Protein AF-0000000067432129 (afdb_homodimer)

InterPro domains:
  IPR012547 PD-(D/E)XK nuclease superfamily 9 [PF08011] (40-104)

Sequence (370 aa):
MPLLPLANANAYANWVQANANEEGFVNGIWSSILNTHFQAQIRTLNYSINPEVHLNHGFTDLLVTRNNHVIPPTVKWQIIFEGKAGNGMNYQNTLNQLDGYAQQVQGGGGWCYLIAAKGGTCMFWKWVKNSLWHVQPMGINAAGNVAFLTQQPQIPLPVSQEYDIVNDQAEILTMLNYITANPQVMPLLPLANANAYANWVQANANEEGFVNGIWSSILNTHFQAQIRTLNYSINPEVHLNHGFTDLLVTRNNHVIPPTVKWQIIFEGKAGNGMNYQNTLNQLDGYAQQVQGGGGWCYLIAAKGGTCMFWKWVKNSLWHVQPMGINAAGNVAFLTQQPQIPLPVSQEYDIVNDQAEILTMLNYITANPQV

pLDDT: mean 89.08, std 8.74, range [62.97, 98.62]

Radius of gyration: 20.47 Å; Cα contacts (8 Å, |Δi|>4): 813; chains: 2; bounding box: 52×66×50 Å

Foldseek 3Di:
DALQVVDDLVVLVVQLQVQQQAQVSQLVNVVNSVCVLCVVVVVVPQKDWDAQDDAPVGTFRIWIWGWDVPVVIDIFTAETEGEEHQPGDDPLVVVVVVLVRQQPGDDDFWKYKYWYYHRQKIFIWIATPPDLPRTWGWFQDPVRAIDTPDDGRDPPGDTHDMDGSSPRRSSVSRVSVVSVVDGTD/DALQVVDDLVRLVVQLVVQQQAQVSQLVNVVNSVCVLCVVVVVVPQWDWDAQDDAPVGTFRIWIWGWDVPVVIDIFTAETEGEEHQPGDDPLVVVVVVLVRQQPGDDDFWKYKYWYYHRQKIFIWIATPPDLPRTWGWFQDPVRAIDTPDDGRDPPGDTHDMDGSSPRRSSVSRVSVVSVVDGTD

Organism: Laccaria bicolor (strain S238N-H82 / ATCC MYA-4686) (NCBI:txid486041)

Nearest PDB structures (foldseek):
  1rl0-assembly1_A  TM=4.929E-01  e=3.099E-01  Dianthus caryophyllus
  1qi7-assembly1_A  TM=5.116E-01  e=6.319E-01  Saponaria officinalis
  1lpd-assembly1_A  TM=4.748E-01  e=8.013E-01  Dianthus caryophyllus
  7mq9-assembly1_SM  TM=1.746E-01  e=6.239E-02  Homo sapiens
  7mqa-assembly1_SM  TM=1.904E-01  e=8.909E-02  Homo sapiens

Secondary structure (DSSP, 8-state):
--SSTTS-HHHHHHHHHHHTTSHHHHHHHHHHHHHHHHHTTTTTT-EEEEET-EETTEE-SEEEEEEE-SSS-EEEEEEEEEEE-TTSS-HHHHHHHHHHHHTT--STT-EEEEEEEETTEEEEEEEETT-TT-EEEEEE-TTS-EEES--S--SSPPP---EETTT-HHHHHHHHHHHHHS---/--SSTTS-HHHHHHHHHHHTTSHHHHHHHHHHHHHHHHHTTTTTT-EEEEET-EETTEE-SEEEEEEE-SSS-EEEEEEEEEEE-TTSS-HHHHHHHHHHHHTT--STT-EEEEEEEETTEEEEEEEETT-TT-EEEEEE-TTS-EEES--S--SSPPP---EETTT-HHHHHHHHHHHHHS---

Solvent-accessible surface area (backbone atoms only — not comparable to full-atom values): 19491 Å² total; per-residue (Å²): 102,62,62,54,73,64,34,40,70,67,51,47,46,50,50,48,66,75,31,15,71,36,33,22,41,24,38,13,52,47,48,52,38,50,49,56,65,50,43,82,43,32,40,66,49,33,55,48,56,18,40,47,34,81,44,100,84,44,63,38,57,32,36,32,32,38,42,39,89,50,92,72,66,45,77,42,59,40,34,45,33,44,53,22,15,56,85,46,74,53,67,65,62,50,47,52,53,51,53,60,54,55,67,67,62,65,67,96,65,24,40,34,30,37,38,45,33,41,21,59,31,34,32,35,32,40,35,36,44,97,42,85,56,21,73,31,20,29,37,70,44,95,88,71,40,82,37,69,76,53,94,61,66,54,86,69,73,65,78,43,53,76,38,38,69,73,82,34,22,49,59,52,47,51,50,54,50,50,49,70,74,59,58,59,124,102,62,62,54,73,64,32,40,70,68,50,48,47,49,50,47,66,75,31,16,71,36,35,22,41,26,39,14,53,46,48,52,38,50,49,54,65,51,44,81,43,33,40,68,49,33,55,47,57,17,39,48,33,79,43,100,85,43,65,37,57,32,35,30,32,38,43,40,89,48,93,73,67,45,77,42,59,39,35,45,33,42,52,21,15,55,84,46,72,52,67,65,61,50,47,53,53,50,53,60,55,55,68,68,62,63,67,95,65,25,39,33,30,37,36,45,33,41,21,61,29,34,32,37,31,40,36,35,43,98,42,84,54,21,71,30,21,30,36,70,44,96,88,71,40,82,38,67,75,52,94,63,67,54,87,70,74,65,78,43,52,76,38,37,68,71,82,33,23,49,58,52,48,51,49,53,51,49,48,69,74,59,58,60,123

Structure (mmCIF, N/CA/C/O backbone):
data_AF-0000000067432129-model_v1
#
loop_
_entity.id
_entity.type
_entity.pdbx_description
1 polymer 'Predicted protein'
#
loop_
_atom_site.group_PDB
_atom_site.id
_atom_site.type_symbol
_atom_site.label_atom_id
_atom_site.label_alt_id
_atom_site.label_comp_id
_atom_site.label_asym_id
_atom_site.label_entity_id
_atom_site.label_seq_id
_atom_site.pdbx_PDB_ins_code
_atom_site.Cartn_x
_atom_site.Cartn_y
_atom_site.Cartn_z
_atom_site.occupancy
_atom_site.B_iso_or_equiv
_atom_site.auth_seq_id
_atom_site.auth_comp_id
_atom_site.auth_asym_id
_atom_site.auth_atom_id
_atom_site.pdbx_PDB_model_num
ATOM 1 N N . MET A 1 1 ? -6.484 -20.469 9.328 1 79.44 1 MET A N 1
ATOM 2 C CA . MET A 1 1 ? -6.035 -19.234 9.938 1 79.44 1 MET A CA 1
ATOM 3 C C . MET A 1 1 ? -6.434 -18.031 9.086 1 79.44 1 MET A C 1
ATOM 5 O O . MET A 1 1 ? -6.477 -18.125 7.859 1 79.44 1 MET A O 1
ATOM 9 N N . PRO A 1 2 ? -6.816 -16.953 9.766 1 89.81 2 PRO A N 1
ATOM 10 C CA . PRO A 1 2 ? -7.305 -15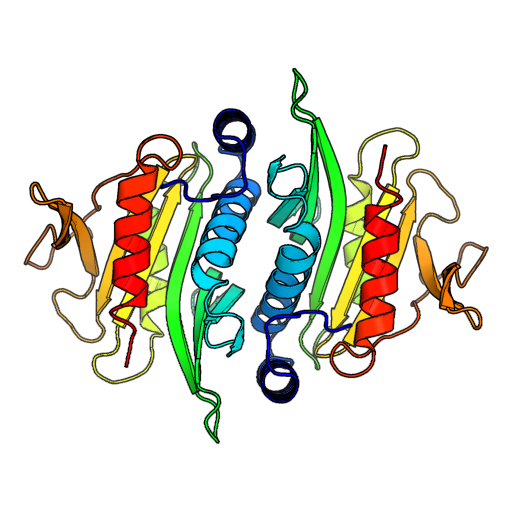.781 9.031 1 89.81 2 PRO A CA 1
ATOM 11 C C . PRO A 1 2 ? -6.18 -15 8.359 1 89.81 2 PRO A C 1
ATOM 13 O O . PRO A 1 2 ? -5.043 -15.008 8.844 1 89.81 2 PRO A O 1
ATOM 16 N N . LEU A 1 3 ? -6.457 -14.422 7.223 1 91.31 3 LEU A N 1
ATOM 17 C CA . LEU A 1 3 ? -5.52 -13.57 6.5 1 91.31 3 LEU A CA 1
ATOM 18 C C . LEU A 1 3 ? -5.148 -12.344 7.328 1 91.31 3 LEU A C 1
ATOM 20 O O . LEU A 1 3 ? -4.012 -11.875 7.277 1 91.31 3 LEU A O 1
ATOM 24 N N . LEU A 1 4 ? -6.129 -11.867 8.031 1 88.44 4 LEU A N 1
ATOM 25 C CA . LEU A 1 4 ? -5.93 -10.805 9.016 1 88.44 4 LEU A CA 1
ATOM 26 C C . LEU A 1 4 ? -6.293 -11.289 10.422 1 88.44 4 LEU A C 1
ATOM 28 O O . LEU A 1 4 ? -7.434 -11.141 10.859 1 88.44 4 LEU A O 1
ATOM 32 N N . PRO A 1 5 ? -5.324 -11.797 11.133 1 81.56 5 PRO A N 1
ATOM 33 C CA . PRO A 1 5 ? -5.609 -12.547 12.359 1 81.56 5 PRO A CA 1
ATOM 34 C C . PRO A 1 5 ? -6.215 -11.672 13.461 1 81.56 5 PRO A C 1
ATOM 36 O O . PRO A 1 5 ? -6.926 -12.18 14.336 1 81.56 5 PRO A O 1
ATOM 39 N N . LEU A 1 6 ? -5.969 -10.422 13.43 1 76.62 6 LEU A N 1
ATOM 40 C CA . LEU A 1 6 ? -6.469 -9.555 14.492 1 76.62 6 LEU A CA 1
ATOM 41 C C . LEU A 1 6 ? -7.867 -9.047 14.172 1 76.62 6 LEU A C 1
ATOM 43 O O . LEU A 1 6 ? -8.539 -8.484 15.039 1 76.62 6 LEU A O 1
ATOM 47 N N . ALA A 1 7 ? -8.305 -9.359 12.984 1 81.56 7 ALA A N 1
ATOM 48 C CA . ALA A 1 7 ? -9.617 -8.852 12.586 1 81.56 7 ALA A CA 1
ATOM 49 C C . ALA A 1 7 ? -10.727 -9.82 12.992 1 81.56 7 ALA A C 1
ATOM 51 O O . ALA A 1 7 ? -10.539 -11.039 12.953 1 81.56 7 ALA A O 1
ATOM 52 N N . ASN A 1 8 ? -11.836 -9.242 13.406 1 83.62 8 ASN A N 1
ATOM 53 C CA . ASN A 1 8 ? -13.047 -10.039 13.547 1 83.62 8 ASN A CA 1
ATOM 54 C C . ASN A 1 8 ? -13.492 -10.617 12.211 1 83.62 8 ASN A C 1
ATOM 56 O O . ASN A 1 8 ? -13.523 -9.906 11.203 1 83.62 8 ASN A O 1
ATOM 60 N N . ALA A 1 9 ? -13.867 -11.906 12.25 1 85 9 ALA A N 1
ATOM 61 C CA . ALA A 1 9 ? -14.188 -12.602 11.008 1 85 9 ALA A CA 1
ATOM 62 C C . ALA A 1 9 ? -15.344 -11.93 10.281 1 85 9 ALA A C 1
ATOM 64 O O . ALA A 1 9 ? -15.312 -11.758 9.062 1 85 9 ALA A O 1
ATOM 65 N N . ASN A 1 10 ? -16.328 -11.555 11.055 1 84.62 10 ASN A N 1
ATOM 66 C CA . ASN A 1 10 ? -17.484 -10.906 10.453 1 84.62 10 ASN A CA 1
ATOM 67 C C . ASN A 1 10 ? -17.141 -9.523 9.914 1 84.62 10 ASN A C 1
ATOM 69 O O . ASN A 1 10 ? -17.609 -9.133 8.844 1 84.62 10 ASN A O 1
ATOM 73 N N . ALA A 1 11 ? -16.328 -8.82 10.633 1 82.5 11 ALA A N 1
ATOM 74 C CA . ALA A 1 11 ? -15.891 -7.504 10.188 1 82.5 11 ALA A CA 1
ATOM 75 C C . ALA A 1 11 ? -15.078 -7.605 8.906 1 82.5 11 ALA A C 1
ATOM 77 O O . ALA A 1 11 ? -15.219 -6.773 8.008 1 82.5 11 ALA A O 1
ATOM 78 N N . TYR A 1 12 ? -14.32 -8.648 8.844 1 89.06 12 TYR A N 1
ATOM 79 C CA . TYR A 1 12 ? -13.492 -8.867 7.66 1 89.06 12 TYR A CA 1
ATOM 80 C C . TYR A 1 12 ? -14.359 -9.141 6.438 1 89.06 12 TYR A C 1
ATOM 82 O O . TYR A 1 12 ? -14.18 -8.523 5.391 1 89.06 12 TYR A O 1
ATOM 90 N N . ALA A 1 13 ? -15.297 -10.023 6.594 1 89.5 13 ALA A N 1
ATOM 91 C CA . ALA A 1 13 ? -16.188 -10.375 5.484 1 89.5 13 ALA A CA 1
ATOM 92 C C . ALA A 1 13 ? -16.969 -9.156 5.008 1 89.5 13 ALA A C 1
ATOM 94 O O . ALA A 1 13 ? -17.094 -8.922 3.801 1 89.5 13 ALA A O 1
ATOM 95 N N . ASN A 1 14 ? -17.422 -8.422 5.938 1 85.44 14 ASN A N 1
ATOM 96 C CA . ASN A 1 14 ? -18.188 -7.219 5.609 1 85.44 14 ASN A CA 1
ATOM 97 C C . ASN A 1 14 ? -17.328 -6.18 4.902 1 85.44 14 ASN A C 1
ATOM 99 O O . ASN A 1 14 ? -17.781 -5.523 3.963 1 85.44 14 ASN A O 1
ATOM 103 N N . TRP A 1 15 ? -16.172 -6.051 5.457 1 86.31 15 TRP A N 1
ATOM 104 C CA . TRP A 1 15 ? -15.227 -5.105 4.871 1 86.31 15 TRP A CA 1
ATOM 105 C C . TRP A 1 15 ? -14.922 -5.461 3.418 1 86.31 15 TRP A C 1
ATOM 107 O O . TRP A 1 15 ? -14.938 -4.594 2.543 1 86.31 15 TRP A O 1
ATOM 117 N N . VAL A 1 16 ? -14.648 -6.719 3.145 1 90.25 16 VAL A N 1
ATOM 118 C CA . VAL A 1 16 ? -14.359 -7.18 1.79 1 90.25 16 VAL A CA 1
ATOM 119 C C . VAL A 1 16 ? -15.562 -6.934 0.891 1 90.25 16 VAL A C 1
ATOM 121 O O . VAL A 1 16 ? -15.43 -6.391 -0.21 1 90.25 16 VAL A O 1
ATOM 124 N N . GLN A 1 17 ? -16.688 -7.258 1.313 1 87.25 17 GLN A N 1
ATOM 125 C CA . GLN A 1 17 ? -17.922 -7.102 0.531 1 87.25 17 GLN A CA 1
ATOM 126 C C . GLN A 1 17 ? -18.156 -5.641 0.177 1 87.25 17 GLN A C 1
ATOM 128 O O . GLN A 1 17 ? -18.562 -5.324 -0.946 1 87.25 17 GLN A O 1
ATOM 133 N N . ALA A 1 18 ? -17.922 -4.805 1.082 1 84.31 18 ALA A N 1
ATOM 134 C CA . ALA A 1 18 ? -18.203 -3.383 0.903 1 84.31 18 ALA A CA 1
ATOM 135 C C . ALA A 1 18 ? -17.219 -2.744 -0.062 1 84.31 18 ALA A C 1
ATOM 137 O O . ALA A 1 18 ? -17.516 -1.722 -0.683 1 84.31 18 ALA A O 1
ATOM 138 N N . ASN A 1 19 ? -16.062 -3.354 -0.201 1 85.75 19 ASN A N 1
ATOM 139 C CA . ASN A 1 19 ? -14.969 -2.648 -0.873 1 85.75 19 ASN A CA 1
ATOM 140 C C . ASN A 1 19 ? -14.547 -3.363 -2.15 1 85.75 19 ASN A C 1
ATOM 142 O O . ASN A 1 19 ? -13.742 -2.838 -2.922 1 85.75 19 ASN A O 1
ATOM 146 N N . ALA A 1 20 ? -15.133 -4.465 -2.447 1 87.19 20 ALA A N 1
ATOM 147 C CA . ALA A 1 20 ? -14.672 -5.328 -3.531 1 87.19 20 ALA A CA 1
ATOM 148 C C . ALA A 1 20 ? -15.07 -4.766 -4.891 1 87.19 20 ALA A C 1
ATOM 150 O O . ALA A 1 20 ? -14.609 -5.242 -5.93 1 87.19 20 ALA A O 1
ATOM 151 N N . ASN A 1 21 ? -15.836 -3.719 -4.926 1 88.38 21 ASN A N 1
ATOM 152 C CA . ASN A 1 21 ? -16.344 -3.223 -6.203 1 88.38 21 ASN A CA 1
ATOM 153 C C . ASN A 1 21 ? -15.523 -2.039 -6.707 1 88.38 21 ASN A C 1
ATOM 155 O O . ASN A 1 21 ? -15.812 -1.487 -7.77 1 88.38 21 ASN A O 1
ATOM 159 N N . GLU A 1 22 ? -14.539 -1.632 -6.07 1 88.88 22 GLU A N 1
ATOM 160 C CA . GLU A 1 22 ? -13.648 -0.558 -6.492 1 88.88 22 GLU A CA 1
ATOM 161 C C . GLU A 1 22 ? -12.188 -1.016 -6.477 1 88.88 22 GLU A C 1
ATOM 163 O O . GLU A 1 22 ? -11.703 -1.536 -5.469 1 88.88 22 GLU A O 1
ATOM 168 N N . GLU A 1 23 ? -11.531 -0.801 -7.539 1 90.94 23 GLU A N 1
ATOM 169 C CA . GLU A 1 23 ? -10.164 -1.288 -7.727 1 90.94 23 GLU A CA 1
ATOM 170 C C . GLU A 1 23 ? -9.242 -0.788 -6.617 1 90.94 23 GLU A C 1
ATOM 172 O O . GLU A 1 23 ? -8.461 -1.559 -6.055 1 90.94 23 GLU A O 1
ATOM 177 N N . GLY A 1 24 ? -9.352 0.494 -6.336 1 88.94 24 GLY A N 1
ATOM 178 C CA . GLY A 1 24 ? -8.523 1.055 -5.281 1 88.94 24 GLY A CA 1
ATOM 179 C C . GLY A 1 24 ? -8.703 0.358 -3.945 1 88.94 24 GLY A C 1
ATOM 180 O O . GLY A 1 24 ? -7.738 0.166 -3.203 1 88.94 24 GLY A O 1
ATOM 181 N N . PHE A 1 25 ? -9.922 -0.055 -3.689 1 89.56 25 PHE A N 1
ATOM 182 C CA . PHE A 1 25 ? -10.203 -0.704 -2.414 1 89.56 25 PHE A CA 1
ATOM 183 C C . PHE A 1 25 ? -9.805 -2.172 -2.453 1 89.56 25 PHE A C 1
ATOM 185 O O . PHE A 1 25 ? -9.383 -2.732 -1.438 1 89.56 25 PHE A O 1
ATOM 192 N N . VAL A 1 26 ? -9.867 -2.812 -3.59 1 94.5 26 VAL A N 1
ATOM 193 C CA . VAL A 1 26 ? -9.305 -4.148 -3.744 1 94.5 26 VAL A CA 1
ATOM 194 C C . VAL A 1 26 ? -7.809 -4.117 -3.449 1 94.5 26 VAL A C 1
ATOM 196 O O . VAL A 1 26 ? -7.301 -4.953 -2.697 1 94.5 26 VAL A O 1
ATOM 199 N N . ASN A 1 27 ? -7.141 -3.131 -4.012 1 94.25 27 ASN A N 1
ATOM 200 C CA . ASN A 1 27 ? -5.715 -2.949 -3.754 1 94.25 27 ASN A CA 1
ATOM 201 C C . ASN A 1 27 ? -5.441 -2.686 -2.275 1 94.25 27 ASN A C 1
ATOM 203 O O . ASN A 1 27 ? -4.422 -3.121 -1.739 1 94.25 27 ASN A O 1
ATOM 207 N N . GLY A 1 28 ? -6.352 -1.979 -1.641 1 92 28 GLY A N 1
ATOM 208 C CA . GLY A 1 28 ? -6.234 -1.739 -0.211 1 92 28 GLY A CA 1
ATOM 209 C C . GLY A 1 28 ? -6.352 -3.004 0.618 1 92 28 GLY A C 1
ATOM 210 O O . GLY A 1 28 ? -5.582 -3.209 1.56 1 92 28 GLY A O 1
ATOM 211 N N . ILE A 1 29 ? -7.285 -3.828 0.321 1 92.25 29 ILE A N 1
ATOM 212 C CA . ILE A 1 29 ? -7.453 -5.109 0.998 1 92.25 29 ILE A CA 1
ATOM 213 C C . ILE A 1 29 ? -6.164 -5.922 0.887 1 92.25 29 ILE A C 1
ATOM 215 O O . ILE A 1 29 ? -5.645 -6.414 1.892 1 92.25 29 ILE A O 1
ATOM 219 N N . TRP A 1 30 ? -5.629 -5.965 -0.241 1 95.12 30 TRP A N 1
ATOM 220 C CA . TRP A 1 30 ? -4.441 -6.789 -0.451 1 95.12 30 TRP A CA 1
ATOM 221 C C . TRP A 1 30 ? -3.207 -6.133 0.158 1 95.12 30 TRP A C 1
ATOM 223 O O . TRP A 1 30 ? -2.301 -6.82 0.635 1 95.12 30 TRP A O 1
ATOM 233 N N . SER A 1 31 ? -3.15 -4.832 0.089 1 91.81 31 SER A N 1
ATOM 234 C CA . SER A 1 31 ? -2.096 -4.152 0.835 1 91.81 31 SER A CA 1
ATOM 235 C C . SER A 1 31 ? -2.105 -4.566 2.303 1 91.81 31 SER A C 1
ATOM 237 O O . SER A 1 31 ? -1.052 -4.84 2.881 1 91.81 31 SER A O 1
ATOM 239 N N . SER A 1 32 ? -3.258 -4.645 2.91 1 88.94 32 SER A N 1
ATOM 240 C CA . SER A 1 32 ? -3.391 -5.066 4.301 1 88.94 32 SER A CA 1
ATOM 241 C C . SER A 1 32 ? -2.963 -6.516 4.484 1 88.94 32 SER A C 1
ATOM 243 O O . SER A 1 32 ? -2.23 -6.84 5.422 1 88.94 32 SER A O 1
ATOM 245 N N . ILE A 1 33 ? -3.395 -7.371 3.637 1 92 33 ILE A N 1
ATOM 246 C CA . ILE A 1 33 ? -3.094 -8.797 3.715 1 92 33 ILE A CA 1
ATOM 247 C C . ILE A 1 33 ? -1.587 -9.016 3.598 1 92 33 ILE A C 1
ATOM 249 O O . ILE A 1 33 ? -0.987 -9.711 4.422 1 92 33 ILE A O 1
ATOM 253 N N . LEU A 1 34 ? -0.983 -8.383 2.607 1 92.94 34 LEU A N 1
ATOM 254 C CA . LEU A 1 34 ? 0.44 -8.586 2.355 1 92.94 34 LEU A CA 1
ATOM 255 C C . LEU A 1 34 ? 1.281 -7.969 3.471 1 92.94 34 LEU A C 1
ATOM 257 O O . LEU A 1 34 ? 2.268 -8.562 3.908 1 92.94 34 LEU A O 1
ATOM 261 N N . ASN A 1 35 ? 0.882 -6.797 3.904 1 87.5 35 ASN A N 1
ATOM 262 C CA . ASN A 1 35 ? 1.616 -6.195 5.012 1 87.5 35 ASN A CA 1
ATOM 263 C C . ASN A 1 35 ? 1.536 -7.055 6.27 1 87.5 35 ASN A C 1
ATOM 265 O O . ASN A 1 35 ? 2.521 -7.188 7 1 87.5 35 ASN A O 1
ATOM 269 N N . THR A 1 36 ? 0.401 -7.578 6.516 1 86.56 36 THR A N 1
ATOM 270 C CA . THR A 1 36 ? 0.235 -8.461 7.664 1 86.56 36 THR A CA 1
ATOM 271 C C . THR A 1 36 ? 1.086 -9.719 7.504 1 86.56 36 THR A C 1
ATOM 273 O O . THR A 1 36 ? 1.762 -10.141 8.445 1 86.56 36 THR A O 1
ATOM 276 N N . HIS A 1 37 ? 1.092 -10.25 6.355 1 90.19 37 HIS A N 1
ATOM 277 C CA . HIS A 1 37 ? 1.822 -11.484 6.102 1 90.19 37 HIS A CA 1
ATOM 278 C C . HIS A 1 37 ? 3.324 -11.281 6.254 1 90.19 37 HIS A C 1
ATOM 280 O O . HIS A 1 37 ? 4.008 -12.102 6.863 1 90.19 37 HIS A O 1
ATOM 286 N N . PHE A 1 38 ? 3.791 -10.227 5.715 1 87.56 38 PHE A N 1
ATOM 287 C CA . PHE A 1 38 ? 5.234 -10.016 5.695 1 87.56 38 PHE A CA 1
ATOM 288 C C . PHE A 1 38 ? 5.688 -9.234 6.926 1 87.56 38 PHE A C 1
ATOM 290 O O . PHE A 1 38 ? 6.875 -8.945 7.078 1 87.56 38 PHE A O 1
ATOM 297 N N . GLN A 1 39 ? 4.758 -8.867 7.723 1 75.19 39 GLN A N 1
ATOM 298 C CA . GLN A 1 39 ? 5.07 -8.117 8.93 1 75.19 39 GLN A CA 1
ATOM 299 C C . GLN A 1 39 ? 6.027 -8.891 9.828 1 75.19 39 GLN A C 1
ATOM 301 O O . GLN A 1 39 ? 6.852 -8.297 10.531 1 75.19 39 GLN A O 1
ATOM 306 N N . ALA A 1 40 ? 5.863 -10.102 9.859 1 62.97 40 ALA A N 1
ATOM 307 C CA . ALA A 1 40 ? 6.746 -10.914 10.688 1 62.97 40 ALA A CA 1
ATOM 308 C C . ALA A 1 40 ? 8.211 -10.711 10.297 1 62.97 40 ALA A C 1
ATOM 310 O O . ALA A 1 40 ? 9.109 -10.961 11.102 1 62.97 40 ALA A O 1
ATOM 311 N N . GLN A 1 41 ? 8.414 -10.266 9.188 1 63.28 41 GLN A N 1
ATOM 312 C CA . GLN A 1 41 ? 9.773 -10.086 8.703 1 63.28 41 GLN A CA 1
ATOM 313 C C . GLN A 1 41 ? 10.195 -8.617 8.781 1 63.28 41 GLN A C 1
ATOM 315 O O . GLN A 1 41 ? 11.211 -8.227 8.203 1 63.28 41 GLN A O 1
ATOM 320 N N . ILE A 1 42 ? 9.391 -7.918 9.5 1 63.41 42 ILE A N 1
ATOM 321 C CA . ILE A 1 42 ? 9.602 -6.477 9.523 1 63.41 42 ILE A CA 1
ATOM 322 C C . ILE A 1 42 ? 10.898 -6.152 10.258 1 63.41 42 ILE A C 1
ATOM 324 O O . ILE A 1 42 ? 11.523 -5.121 10.008 1 63.41 42 ILE A O 1
ATOM 328 N N . ARG A 1 43 ? 11.359 -7.012 11.094 1 67.31 43 ARG A N 1
ATOM 329 C CA . ARG A 1 43 ? 12.547 -6.723 11.891 1 67.31 43 ARG A CA 1
ATOM 330 C C . ARG A 1 43 ? 13.742 -6.398 10.992 1 67.31 43 ARG A C 1
ATOM 332 O O . ARG A 1 43 ? 14.516 -5.484 11.289 1 67.31 43 ARG A O 1
ATOM 339 N N . THR A 1 44 ? 13.797 -7.117 9.953 1 69.19 44 THR A N 1
ATOM 340 C CA . THR A 1 44 ? 14.961 -6.945 9.086 1 69.19 44 THR A CA 1
ATOM 341 C C . THR A 1 44 ? 14.609 -6.09 7.871 1 69.19 44 THR A C 1
ATOM 343 O O . THR A 1 44 ? 15.492 -5.637 7.145 1 69.19 44 THR A O 1
ATOM 346 N N . LEU A 1 45 ? 13.375 -5.762 7.777 1 76 45 LEU A N 1
ATOM 347 C CA . LEU A 1 45 ? 12.883 -5.008 6.633 1 76 45 LEU A CA 1
ATOM 348 C C . LEU A 1 45 ? 13.336 -5.648 5.324 1 76 45 LEU A C 1
ATOM 350 O O . LEU A 1 45 ? 13.766 -4.949 4.402 1 76 45 LEU A O 1
ATOM 354 N N . ASN A 1 46 ? 13.273 -6.98 5.391 1 81.44 46 ASN A N 1
ATOM 355 C CA . ASN A 1 46 ? 13.68 -7.73 4.207 1 81.44 46 ASN A CA 1
ATOM 356 C C . ASN A 1 46 ? 12.609 -7.699 3.123 1 81.44 46 ASN A C 1
ATOM 358 O O . ASN A 1 46 ? 12.875 -8.031 1.967 1 81.44 46 ASN A O 1
ATOM 362 N N . TYR A 1 47 ? 11.406 -7.285 3.543 1 87.25 47 TYR A N 1
ATOM 363 C CA . TYR A 1 47 ? 10.359 -7.191 2.537 1 87.25 47 TYR A CA 1
ATOM 364 C C . TYR A 1 47 ? 9.688 -5.82 2.574 1 87.25 47 TYR A C 1
ATOM 366 O O . TYR A 1 47 ? 9.555 -5.219 3.641 1 87.25 47 TYR 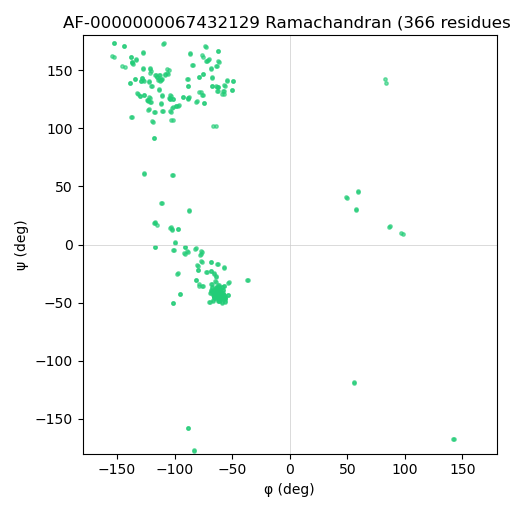A O 1
ATOM 374 N N . SER A 1 48 ? 9.367 -5.379 1.446 1 87.31 48 SER A N 1
ATOM 375 C CA . SER A 1 48 ? 8.609 -4.137 1.312 1 87.31 48 SER A CA 1
ATOM 376 C C . SER A 1 48 ? 7.465 -4.293 0.318 1 87.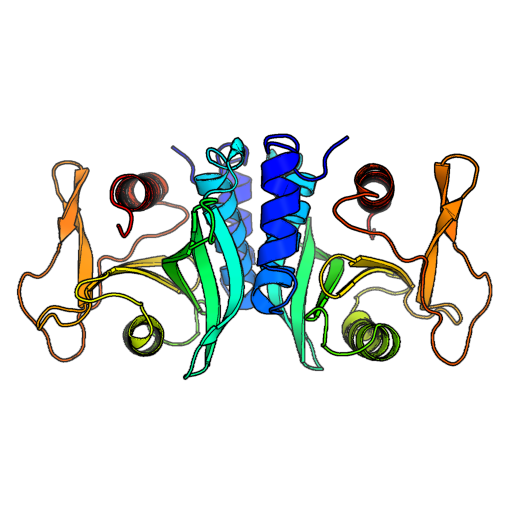31 48 SER A C 1
ATOM 378 O O . SER A 1 48 ? 7.598 -4.992 -0.689 1 87.31 48 SER A O 1
ATOM 380 N N . ILE A 1 49 ? 6.344 -3.678 0.619 1 92.31 49 ILE A N 1
ATOM 381 C CA . ILE A 1 49 ? 5.203 -3.6 -0.286 1 92.31 49 ILE A CA 1
ATOM 382 C C . ILE A 1 49 ? 5.137 -2.209 -0.914 1 92.31 49 ILE A C 1
ATOM 384 O O . ILE A 1 49 ? 4.883 -1.22 -0.222 1 92.31 49 ILE A O 1
ATOM 388 N N . ASN A 1 50 ? 5.332 -2.164 -2.186 1 91.12 50 ASN A N 1
ATOM 389 C CA . ASN A 1 50 ? 5.504 -0.893 -2.879 1 91.12 50 ASN A CA 1
ATOM 390 C C . ASN A 1 50 ? 4.391 -0.65 -3.893 1 91.12 50 ASN A C 1
ATOM 392 O O . ASN A 1 50 ? 4.277 -1.375 -4.883 1 91.12 50 ASN A O 1
ATOM 396 N N . PRO A 1 51 ? 3.572 0.392 -3.617 1 92.31 51 PRO A N 1
ATOM 397 C CA . PRO A 1 51 ? 2.533 0.708 -4.602 1 92.31 51 PRO A CA 1
ATOM 398 C C . PRO A 1 51 ? 3.074 1.476 -5.805 1 92.31 51 PRO A C 1
ATOM 400 O O . PRO A 1 51 ? 4.051 2.221 -5.68 1 92.31 51 PRO A O 1
ATOM 403 N N . GLU A 1 52 ? 2.543 1.215 -6.953 1 87.62 52 GLU A N 1
ATOM 404 C CA . GLU A 1 52 ? 2.707 2.002 -8.172 1 87.62 52 GLU A CA 1
ATOM 405 C C . GLU A 1 52 ? 4.176 2.098 -8.578 1 87.62 52 GLU A C 1
ATOM 407 O O . GLU A 1 52 ? 4.691 3.191 -8.812 1 87.62 52 GLU A O 1
ATOM 412 N N . VAL A 1 53 ? 4.82 1.028 -8.531 1 84.5 53 VAL A N 1
ATOM 413 C CA . VAL A 1 53 ? 6.191 1.003 -9.023 1 84.5 53 VAL A CA 1
ATOM 414 C C . VAL A 1 53 ? 6.195 1.011 -10.555 1 84.5 53 VAL A C 1
ATOM 416 O O . VAL A 1 53 ? 5.469 0.241 -11.188 1 84.5 53 VAL A O 1
ATOM 419 N N . HIS A 1 54 ? 6.957 1.929 -11.016 1 82.38 54 HIS A N 1
ATOM 420 C CA . HIS A 1 54 ? 7.051 2.072 -12.469 1 82.38 54 HIS A CA 1
ATOM 421 C C . HIS A 1 54 ? 7.898 0.961 -13.078 1 82.38 54 HIS A C 1
ATOM 423 O O . HIS A 1 54 ? 9.07 0.804 -12.727 1 82.38 54 HIS A O 1
ATOM 429 N N . LEU A 1 55 ? 7.23 0.278 -13.953 1 79.81 55 LEU A N 1
ATOM 430 C CA . LEU A 1 55 ? 7.906 -0.727 -14.766 1 79.81 55 LEU A CA 1
ATOM 431 C C . LEU A 1 55 ? 7.75 -0.42 -16.25 1 79.81 55 LEU A C 1
ATOM 433 O O . LEU A 1 55 ? 6.973 0.459 -16.625 1 79.81 55 LEU A O 1
ATOM 437 N N . ASN A 1 56 ? 8.602 -0.749 -17.156 1 71.5 56 ASN A N 1
ATOM 438 C CA . ASN A 1 56 ? 8.664 -0.406 -18.562 1 71.5 56 ASN A CA 1
ATOM 439 C C . ASN A 1 56 ? 7.266 -0.333 -19.188 1 71.5 56 ASN A C 1
ATOM 441 O O . ASN A 1 56 ? 6.996 0.536 -20.016 1 71.5 56 ASN A O 1
ATOM 445 N N . HIS A 1 57 ? 6.41 -1.057 -18.719 1 71.81 57 HIS A N 1
ATOM 446 C CA . HIS A 1 57 ? 5.125 -1.117 -19.406 1 71.81 57 HIS A CA 1
ATOM 447 C C . HIS A 1 57 ? 3.996 -0.609 -18.516 1 71.81 57 HIS A C 1
ATOM 449 O O . HIS A 1 57 ? 2.822 -0.872 -18.781 1 71.81 57 HIS A O 1
ATOM 455 N N . GLY A 1 58 ? 4.418 0.129 -17.531 1 81.44 58 GLY A N 1
ATOM 456 C CA . GLY A 1 58 ? 3.32 0.631 -16.719 1 81.44 58 GLY A CA 1
ATOM 457 C C . GLY A 1 58 ? 3.641 0.665 -15.234 1 81.44 58 GLY A C 1
ATOM 458 O O . GLY A 1 58 ? 4.812 0.679 -14.844 1 81.44 58 GLY A O 1
ATOM 459 N N . PHE A 1 59 ? 2.549 0.869 -14.461 1 86.06 59 PHE A N 1
ATOM 460 C CA . PHE A 1 59 ? 2.654 0.921 -13.008 1 86.06 59 PHE A CA 1
ATOM 461 C C . PHE A 1 59 ? 1.968 -0.28 -12.375 1 86.06 59 PHE A C 1
ATOM 463 O O . PHE A 1 59 ? 0.816 -0.584 -12.688 1 86.06 59 PHE A O 1
ATOM 470 N N . THR A 1 60 ? 2.73 -1.056 -11.602 1 91.44 60 THR A N 1
ATOM 471 C CA . THR A 1 60 ? 2.098 -2.133 -10.852 1 91.44 60 THR A CA 1
ATOM 472 C C . THR A 1 60 ? 1.201 -1.569 -9.75 1 91.44 60 THR A C 1
ATOM 474 O O . THR A 1 60 ? 1.451 -0.476 -9.242 1 91.44 60 THR A O 1
ATOM 477 N N . ASP A 1 61 ? 0.207 -2.342 -9.445 1 93.44 61 ASP A N 1
ATOM 478 C CA . ASP A 1 61 ? -0.587 -1.934 -8.289 1 93.44 61 ASP A CA 1
ATOM 479 C C . ASP A 1 61 ? 0.202 -2.102 -6.992 1 93.44 61 ASP A C 1
ATOM 481 O O . ASP A 1 61 ? 0.237 -1.193 -6.156 1 93.44 61 ASP A O 1
ATOM 485 N N . LEU A 1 62 ? 0.794 -3.258 -6.801 1 95.12 62 LEU A N 1
ATOM 486 C CA . LEU A 1 62 ? 1.722 -3.521 -5.707 1 95.12 62 LEU A CA 1
ATOM 487 C C . LEU A 1 62 ? 2.906 -4.355 -6.188 1 95.12 62 LEU A C 1
ATOM 489 O O . LEU A 1 62 ? 2.738 -5.277 -6.988 1 95.12 62 LEU A O 1
ATOM 493 N N . LEU A 1 63 ? 4.043 -4.004 -5.73 1 94.25 63 LEU A N 1
ATOM 494 C CA . LEU A 1 63 ? 5.254 -4.801 -5.895 1 94.25 63 LEU A CA 1
ATOM 495 C C . LEU A 1 63 ? 5.867 -5.148 -4.543 1 94.25 63 LEU A C 1
ATOM 497 O O . LEU A 1 63 ? 6.195 -4.254 -3.76 1 94.25 63 LEU A O 1
ATOM 501 N N . VAL A 1 64 ? 5.895 -6.426 -4.27 1 93.69 64 VAL A N 1
ATOM 502 C CA . VAL A 1 64 ? 6.609 -6.871 -3.076 1 93.69 64 VAL A CA 1
ATOM 503 C C . VAL A 1 64 ? 8.07 -7.137 -3.418 1 93.69 64 VAL A C 1
ATOM 505 O O . VAL A 1 64 ? 8.375 -7.93 -4.316 1 93.69 64 VAL A O 1
ATOM 508 N N . THR A 1 65 ? 8.922 -6.508 -2.699 1 90.62 65 THR A N 1
ATOM 509 C CA . THR A 1 65 ? 10.352 -6.695 -2.934 1 90.62 65 THR A CA 1
ATOM 510 C C . THR A 1 65 ? 11.023 -7.332 -1.72 1 90.62 65 THR A C 1
ATOM 512 O O . THR A 1 65 ? 10.578 -7.141 -0.586 1 90.62 65 THR A O 1
ATOM 515 N N . ARG A 1 66 ? 11.969 -8.102 -2.014 1 87.31 66 ARG A N 1
ATOM 516 C CA . ARG A 1 66 ? 12.914 -8.594 -1.01 1 87.31 66 ARG A CA 1
ATOM 517 C C . ARG A 1 66 ? 14.203 -7.781 -1.03 1 87.31 66 ARG A C 1
ATOM 519 O O . ARG A 1 66 ? 14.883 -7.719 -2.055 1 87.31 66 ARG A O 1
ATOM 526 N N . ASN A 1 67 ? 14.406 -7.199 0.09 1 80.12 67 ASN A N 1
ATOM 527 C CA . ASN A 1 67 ? 15.539 -6.285 0.21 1 80.12 67 ASN A CA 1
ATOM 528 C C . ASN A 1 67 ? 16.719 -6.941 0.927 1 80.12 67 ASN A C 1
ATOM 530 O O . ASN A 1 67 ? 16.547 -7.516 2.004 1 80.12 67 ASN A O 1
ATOM 534 N N . ASN A 1 68 ? 17.781 -7.043 0.263 1 75.06 68 ASN A N 1
ATOM 535 C CA . ASN A 1 68 ? 19.031 -7.469 0.892 1 75.06 68 ASN A CA 1
ATOM 536 C C . ASN A 1 68 ? 19.906 -6.277 1.282 1 75.06 68 ASN A C 1
ATOM 538 O O . ASN A 1 68 ? 20.266 -5.469 0.43 1 75.06 68 ASN A O 1
ATOM 542 N N . HIS A 1 69 ? 20.141 -6.219 2.551 1 70 69 HIS A N 1
ATOM 543 C CA . HIS A 1 69 ? 20.844 -5.055 3.076 1 70 69 HIS A CA 1
ATOM 544 C C . HIS A 1 69 ? 22.359 -5.25 3.021 1 70 69 HIS A C 1
ATOM 546 O O . HIS A 1 69 ? 23.094 -4.758 3.887 1 70 69 HIS A O 1
ATOM 552 N N . VAL A 1 70 ? 22.781 -6 2.07 1 67.69 70 VAL A N 1
ATOM 553 C CA . VAL A 1 70 ? 24.219 -6.148 1.846 1 67.69 70 VAL A CA 1
ATOM 554 C C . VAL A 1 70 ? 24.766 -4.902 1.152 1 67.69 70 VAL A C 1
ATOM 556 O O . VAL A 1 70 ? 24 -3.98 0.835 1 67.69 70 VAL A O 1
ATOM 559 N N . ILE A 1 71 ? 26 -4.719 1.182 1 64.88 71 ILE A N 1
ATOM 560 C CA . ILE A 1 71 ? 26.641 -3.611 0.484 1 64.88 71 ILE A CA 1
ATOM 561 C C . ILE A 1 71 ? 27.312 -4.117 -0.795 1 64.88 71 ILE A C 1
ATOM 563 O O . ILE A 1 71 ? 28.266 -4.902 -0.742 1 64.88 71 ILE A O 1
ATOM 567 N N . PRO A 1 72 ? 26.719 -3.793 -1.94 1 70 72 PRO A N 1
ATOM 568 C CA . PRO A 1 72 ? 25.594 -2.875 -2.133 1 70 72 PRO A CA 1
ATOM 569 C C . PRO A 1 72 ? 24.234 -3.551 -1.919 1 70 72 PRO A C 1
ATOM 571 O O . PRO A 1 72 ? 24.125 -4.77 -2.061 1 70 72 PRO A O 1
ATOM 574 N N . PRO A 1 73 ? 23.297 -2.721 -1.574 1 70.94 73 PRO A N 1
ATOM 575 C CA . PRO A 1 73 ? 21.984 -3.34 -1.382 1 70.94 73 PRO A CA 1
ATOM 576 C C . PRO A 1 73 ? 21.375 -3.861 -2.686 1 70.94 73 PRO A C 1
ATOM 578 O O . PRO A 1 73 ? 21.625 -3.303 -3.75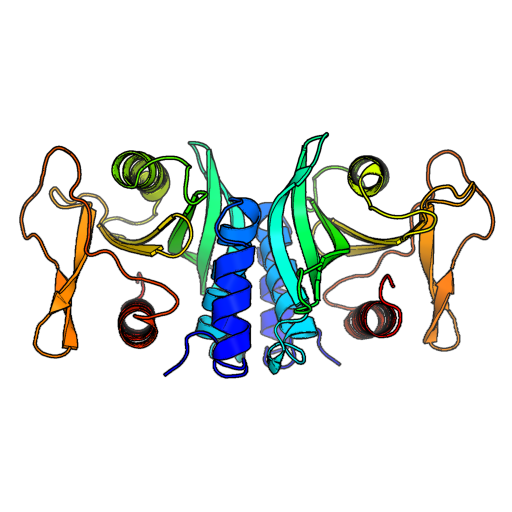4 1 70.94 73 PRO A O 1
ATOM 581 N N . THR A 1 74 ? 20.812 -5.055 -2.6 1 76.81 74 THR A N 1
ATOM 582 C CA . THR A 1 74 ? 20.109 -5.59 -3.758 1 76.81 74 THR A CA 1
ATOM 583 C C . THR A 1 74 ? 18.609 -5.715 -3.471 1 76.81 74 THR A C 1
ATOM 585 O O . THR A 1 74 ? 18.219 -5.906 -2.32 1 76.81 74 THR A O 1
ATOM 588 N N . VAL A 1 75 ? 17.891 -5.504 -4.492 1 80.38 75 VAL A N 1
ATOM 589 C CA . VAL A 1 75 ? 16.438 -5.629 -4.438 1 80.38 75 VAL A CA 1
ATOM 590 C C . VAL A 1 75 ? 15.961 -6.672 -5.449 1 80.38 75 VAL A C 1
ATOM 592 O O . VAL A 1 75 ? 16.359 -6.629 -6.617 1 80.38 75 VAL A O 1
ATOM 595 N N . LYS A 1 76 ? 15.273 -7.641 -4.887 1 87.31 76 LYS A N 1
ATOM 596 C CA . LYS A 1 76 ? 14.664 -8.641 -5.754 1 87.31 76 LYS A CA 1
ATOM 597 C C . LYS A 1 76 ? 13.141 -8.531 -5.73 1 87.31 76 LYS A C 1
ATOM 599 O O . LYS A 1 76 ? 12.547 -8.289 -4.68 1 87.31 76 LYS A O 1
ATOM 604 N N . TRP A 1 77 ? 12.562 -8.75 -6.871 1 90.94 77 TRP A N 1
ATOM 605 C CA . TRP A 1 77 ? 11.109 -8.758 -6.953 1 90.94 77 TRP A CA 1
ATOM 606 C C . TRP A 1 77 ? 10.539 -10.102 -6.512 1 90.94 77 TRP A C 1
ATOM 608 O O . TRP A 1 77 ? 10.914 -11.148 -7.055 1 90.94 77 TRP A O 1
ATOM 618 N N . GLN A 1 78 ? 9.703 -10.047 -5.543 1 93.56 78 GLN A N 1
ATOM 619 C CA . GLN A 1 78 ? 9.141 -11.289 -5.012 1 93.56 78 GLN A CA 1
ATOM 620 C C . GLN A 1 78 ? 7.73 -11.523 -5.543 1 93.56 78 GLN A C 1
ATOM 622 O O . GLN A 1 78 ? 7.406 -12.633 -5.98 1 93.56 78 GLN A O 1
ATOM 627 N N . ILE A 1 79 ? 6.891 -10.523 -5.438 1 96.5 79 ILE A N 1
ATOM 628 C CA . ILE A 1 79 ? 5.504 -10.625 -5.887 1 96.5 79 ILE A CA 1
ATOM 629 C C . ILE A 1 79 ? 5.148 -9.398 -6.727 1 96.5 79 ILE A C 1
ATOM 631 O O . ILE A 1 79 ? 5.449 -8.266 -6.348 1 96.5 79 ILE A O 1
ATOM 635 N N . ILE A 1 80 ? 4.582 -9.625 -7.883 1 96.5 80 ILE A N 1
ATOM 636 C CA . ILE A 1 80 ? 3.881 -8.578 -8.609 1 96.5 80 ILE A CA 1
ATOM 637 C C . ILE A 1 80 ? 2.373 -8.789 -8.492 1 96.5 80 ILE A C 1
ATOM 639 O O . ILE A 1 80 ? 1.862 -9.867 -8.789 1 96.5 80 ILE A O 1
ATOM 643 N N . PHE A 1 81 ? 1.668 -7.758 -8.039 1 97.81 81 PHE A N 1
ATOM 644 C CA . PHE A 1 81 ? 0.239 -7.844 -7.758 1 97.81 81 PHE A CA 1
ATOM 645 C C . PHE A 1 81 ? -0.542 -6.859 -8.617 1 97.81 81 PHE A C 1
ATOM 647 O O . PHE A 1 81 ? -0.145 -5.699 -8.758 1 97.81 81 PHE A O 1
ATOM 654 N N . GLU A 1 82 ? -1.642 -7.352 -9.148 1 96.81 82 GLU A N 1
ATOM 655 C CA . GLU A 1 82 ? -2.633 -6.535 -9.844 1 96.81 82 GLU A CA 1
ATOM 656 C C . GLU A 1 82 ? -4.039 -6.809 -9.312 1 96.81 82 GLU A C 1
ATOM 658 O O . GLU A 1 82 ? -4.441 -7.965 -9.18 1 96.81 82 GLU A O 1
ATOM 663 N N . GLY A 1 83 ? -4.707 -5.738 -8.953 1 96.62 83 GLY A N 1
ATOM 664 C CA . GLY A 1 83 ? -6.086 -5.844 -8.508 1 96.62 83 GLY A CA 1
ATOM 665 C C . GLY A 1 83 ? -7.066 -5.164 -9.445 1 96.62 83 GLY A C 1
ATOM 666 O O . GLY A 1 83 ? -6.77 -4.105 -10 1 96.62 83 GLY A O 1
ATOM 667 N N . LYS A 1 84 ? -8.211 -5.777 -9.625 1 96.19 84 LYS A N 1
ATOM 668 C CA . LYS A 1 84 ? -9.328 -5.23 -10.398 1 96.19 84 LYS A CA 1
ATOM 669 C C . LYS A 1 84 ? -10.617 -5.254 -9.586 1 96.19 84 LYS A C 1
ATOM 671 O O . LYS A 1 84 ? -10.812 -6.121 -8.734 1 96.19 84 LYS A O 1
ATOM 676 N N . ALA A 1 85 ? -11.461 -4.289 -9.961 1 94.31 85 ALA A N 1
ATOM 677 C CA . ALA A 1 85 ? -12.805 -4.316 -9.391 1 94.31 85 ALA A CA 1
ATOM 678 C C . ALA A 1 85 ? -13.547 -5.59 -9.789 1 94.31 85 ALA A C 1
ATOM 680 O O . ALA A 1 85 ? -13.211 -6.219 -10.797 1 94.31 85 ALA A O 1
ATOM 681 N N . GLY A 1 86 ? -14.539 -5.918 -8.984 1 93.5 86 GLY A N 1
ATOM 682 C CA . GLY A 1 86 ? -15.32 -7.109 -9.266 1 93.5 86 GLY A CA 1
ATOM 683 C C . GLY A 1 86 ? -15.883 -7.137 -10.672 1 93.5 86 GLY A C 1
ATOM 684 O O . GLY A 1 86 ? -15.969 -8.195 -11.289 1 93.5 86 GLY A O 1
ATOM 685 N N . ASN A 1 87 ? -16.188 -6.016 -11.156 1 91.75 87 ASN A N 1
ATOM 686 C CA . ASN A 1 87 ? -16.734 -5.914 -12.508 1 91.75 87 ASN A CA 1
ATOM 687 C C . ASN A 1 87 ? -15.68 -5.43 -13.5 1 91.75 87 ASN A C 1
ATOM 689 O O . ASN A 1 87 ? -16.016 -5.012 -14.609 1 91.75 87 ASN A O 1
ATOM 693 N N . GLY A 1 88 ? -14.461 -5.484 -13.109 1 92.44 88 GLY A N 1
ATOM 694 C CA . GLY A 1 88 ? -13.383 -4.969 -13.938 1 92.44 88 GLY A CA 1
ATOM 695 C C . GLY A 1 88 ? -12.836 -5.996 -14.906 1 92.44 88 GLY A C 1
ATOM 696 O O . GLY A 1 88 ? -13.547 -6.91 -15.328 1 92.44 88 GLY A O 1
ATOM 697 N N . MET A 1 89 ? -11.648 -5.797 -15.352 1 92.12 89 MET A N 1
ATOM 698 C CA . MET A 1 89 ? -10.93 -6.621 -16.328 1 92.12 89 MET A CA 1
ATOM 699 C C . MET A 1 89 ? -10.891 -8.078 -15.875 1 92.12 89 MET A C 1
ATOM 701 O O . MET A 1 89 ? -10.703 -8.359 -14.688 1 92.12 89 MET A O 1
ATOM 705 N N . ASN A 1 90 ? -11.047 -8.984 -16.828 1 94.69 90 ASN A N 1
ATOM 706 C CA . ASN A 1 90 ? -11.016 -10.398 -16.484 1 94.69 90 ASN A CA 1
ATOM 707 C C . ASN A 1 90 ? -9.602 -10.859 -16.156 1 94.69 90 ASN A C 1
ATOM 709 O O . ASN A 1 90 ? -8.633 -10.133 -16.375 1 94.69 90 ASN A O 1
ATOM 713 N N . TYR A 1 91 ? -9.461 -12.102 -15.625 1 96 91 TYR A N 1
ATOM 714 C CA . TYR A 1 91 ? -8.188 -12.617 -15.133 1 96 91 TYR A CA 1
ATOM 715 C C . TYR A 1 91 ? -7.203 -12.82 -16.281 1 96 91 TYR A C 1
ATOM 717 O O . TYR A 1 91 ? -5.996 -12.633 -16.109 1 96 91 TYR A O 1
ATOM 725 N N . GLN A 1 92 ? -7.695 -13.242 -17.391 1 94.75 92 GLN A N 1
ATOM 726 C CA . GLN A 1 92 ? -6.805 -13.461 -18.531 1 94.75 92 GLN A CA 1
ATOM 727 C C . GLN A 1 92 ? -6.074 -12.18 -18.922 1 94.75 92 GLN A C 1
ATOM 729 O O . GLN A 1 92 ? -4.855 -12.18 -19.094 1 94.75 92 GLN A O 1
ATOM 734 N N . ASN A 1 93 ? -6.82 -11.148 -19.062 1 95.31 93 ASN A N 1
ATOM 735 C CA . ASN A 1 93 ? -6.23 -9.859 -19.406 1 95.31 93 ASN A CA 1
ATOM 736 C C . ASN A 1 93 ? -5.328 -9.336 -18.297 1 95.31 93 ASN A C 1
ATOM 738 O O . ASN A 1 93 ? -4.277 -8.75 -18.562 1 95.31 93 ASN A O 1
ATOM 742 N N . THR A 1 94 ? -5.766 -9.539 -17.078 1 96.12 94 THR A N 1
ATOM 743 C CA . THR A 1 94 ? -4.949 -9.125 -15.938 1 96.12 94 THR A CA 1
ATOM 744 C C . THR A 1 94 ? -3.633 -9.898 -15.906 1 96.12 94 THR A C 1
ATOM 746 O O . THR A 1 94 ? -2.576 -9.32 -15.641 1 96.12 94 THR A O 1
ATOM 749 N N . LEU A 1 95 ? -3.684 -11.18 -16.219 1 96.31 95 LEU A N 1
ATOM 750 C CA . LEU A 1 95 ? -2.484 -12.008 -16.297 1 96.31 95 LEU A CA 1
ATOM 751 C C . LEU A 1 95 ? -1.544 -11.516 -17.391 1 96.31 95 LEU A C 1
ATOM 753 O O . LEU A 1 95 ? -0.325 -11.5 -17.203 1 96.31 95 LEU A O 1
ATOM 757 N N . ASN A 1 96 ? -2.09 -11.109 -18.469 1 94.56 96 ASN A N 1
ATOM 758 C CA . ASN A 1 96 ? -1.257 -10.562 -19.531 1 94.56 96 ASN A CA 1
ATOM 759 C C . ASN A 1 96 ? -0.501 -9.32 -19.078 1 94.56 96 ASN A C 1
ATOM 761 O O . ASN A 1 96 ? 0.664 -9.133 -19.438 1 94.56 96 ASN A O 1
ATOM 765 N N . GLN A 1 97 ? -1.158 -8.469 -18.344 1 93.5 97 GLN A N 1
ATOM 766 C CA . GLN A 1 97 ? -0.495 -7.297 -17.781 1 93.5 97 GLN A CA 1
ATOM 767 C C . GLN A 1 97 ? 0.642 -7.703 -16.844 1 93.5 97 GLN A C 1
ATOM 769 O O . GLN A 1 97 ? 1.754 -7.184 -16.953 1 93.5 97 GLN A O 1
ATOM 774 N N . LEU A 1 98 ? 0.349 -8.688 -16.016 1 95.81 98 LEU A N 1
ATOM 775 C CA . LEU A 1 98 ? 1.338 -9.18 -15.062 1 95.81 98 LEU A CA 1
ATOM 776 C C . LEU A 1 98 ? 2.537 -9.789 -15.781 1 95.81 98 LEU A C 1
ATOM 778 O O . LEU A 1 98 ? 3.684 -9.555 -15.398 1 95.81 98 LEU A O 1
ATOM 782 N N . ASP A 1 99 ? 2.236 -10.5 -16.766 1 94.19 99 ASP A N 1
ATOM 783 C CA . ASP A 1 99 ? 3.293 -11.102 -17.578 1 94.19 99 ASP A CA 1
ATOM 784 C C . ASP A 1 99 ? 4.199 -10.031 -18.172 1 94.19 99 ASP A C 1
ATOM 786 O O . ASP A 1 99 ? 5.422 -10.195 -18.203 1 94.19 99 ASP A O 1
ATOM 790 N N . GLY A 1 100 ? 3.592 -9.016 -18.656 1 93 100 GLY A N 1
ATOM 791 C CA . GLY A 1 100 ? 4.352 -7.895 -19.188 1 93 100 GLY A CA 1
ATOM 792 C C . GLY A 1 100 ? 5.281 -7.266 -18.172 1 93 100 GLY A C 1
ATOM 793 O O . GLY A 1 100 ? 6.434 -6.949 -18.484 1 93 100 GLY A O 1
ATOM 794 N N . TYR A 1 101 ? 4.828 -7.09 -16.953 1 93.25 101 TYR A N 1
ATOM 795 C CA . TYR A 1 101 ? 5.641 -6.516 -15.891 1 93.25 101 TYR A CA 1
ATOM 796 C C . TYR A 1 101 ? 6.789 -7.445 -15.523 1 93.25 101 TYR A C 1
ATOM 798 O O . TYR A 1 101 ? 7.914 -6.996 -15.297 1 93.25 101 TYR A O 1
ATOM 806 N N . ALA A 1 102 ? 6.527 -8.727 -15.469 1 93.19 102 ALA A N 1
ATOM 807 C CA . ALA A 1 102 ? 7.473 -9.711 -14.961 1 93.19 102 ALA A CA 1
ATOM 808 C C . ALA A 1 102 ? 8.672 -9.859 -15.891 1 93.19 102 ALA A C 1
ATOM 810 O O . ALA A 1 102 ? 9.719 -10.383 -15.492 1 93.19 102 ALA A O 1
ATOM 811 N N . GLN A 1 103 ? 8.508 -9.359 -17.062 1 90.75 103 GLN A N 1
ATOM 812 C CA . GLN A 1 103 ? 9.609 -9.422 -18.016 1 90.75 103 GLN A CA 1
ATOM 813 C C . GLN A 1 103 ? 10.82 -8.641 -17.516 1 90.75 103 GLN A C 1
ATOM 815 O O . GLN A 1 103 ? 11.945 -8.883 -17.953 1 90.75 103 GLN A O 1
ATOM 820 N N . GLN A 1 104 ? 10.633 -7.816 -16.578 1 86.12 104 GLN A N 1
ATOM 821 C CA . GLN A 1 104 ? 11.703 -6.957 -16.078 1 86.12 104 GLN A CA 1
ATOM 822 C C . GLN A 1 104 ? 12.445 -7.605 -14.914 1 86.12 104 GLN A C 1
ATOM 824 O O . GLN A 1 104 ? 13.414 -7.047 -14.398 1 86.12 104 GLN A O 1
ATOM 829 N N . VAL A 1 105 ? 11.938 -8.703 -14.461 1 83 105 VAL A N 1
ATOM 830 C CA . VAL A 1 105 ? 12.648 -9.453 -13.43 1 83 105 VAL A CA 1
ATOM 831 C C . VAL A 1 105 ? 14.102 -9.656 -13.852 1 83 105 VAL A C 1
ATOM 833 O O . VAL A 1 105 ? 14.383 -9.953 -15.016 1 83 105 VAL A O 1
ATOM 836 N N . GLN A 1 106 ? 14.977 -9.359 -12.852 1 75.12 106 GLN A N 1
ATOM 837 C CA . GLN A 1 106 ? 16.406 -9.398 -13.148 1 75.12 106 GLN A CA 1
ATOM 838 C C . GLN A 1 106 ? 16.969 -10.812 -12.969 1 75.12 106 GLN A C 1
ATOM 840 O O . GLN A 1 106 ? 16.391 -11.617 -12.227 1 75.12 106 GLN A O 1
ATOM 845 N N . GLY A 1 107 ? 18.203 -11.031 -13.531 1 69.06 107 GLY A N 1
ATOM 846 C CA . GLY A 1 107 ? 18.984 -12.25 -13.391 1 69.06 107 GLY A CA 1
ATOM 847 C C . GLY A 1 107 ? 18.578 -13.336 -14.367 1 69.06 107 GLY A C 1
ATOM 848 O O . GLY A 1 107 ? 17.406 -13.422 -14.75 1 69.06 107 GLY A O 1
ATOM 849 N N . GLY A 1 108 ? 19.609 -14.023 -14.805 1 67.62 108 GLY A N 1
ATOM 850 C CA . GLY A 1 108 ? 19.391 -15.211 -15.617 1 67.62 108 GLY A CA 1
ATOM 851 C C . GLY A 1 108 ? 18.719 -16.344 -14.859 1 67.62 108 GLY A C 1
ATOM 852 O O . GLY A 1 108 ? 19.219 -16.781 -13.82 1 67.62 108 GLY A O 1
ATOM 853 N N . GLY A 1 109 ? 17.359 -16.609 -15.023 1 75.06 109 GLY A N 1
ATOM 854 C CA . GLY A 1 109 ? 16.594 -17.641 -14.352 1 75.06 109 GLY A CA 1
ATOM 855 C C . GLY A 1 109 ? 15.844 -17.141 -13.133 1 75.06 109 GLY A C 1
ATOM 856 O O . GLY A 1 109 ? 15.453 -17.922 -12.266 1 75.06 109 GLY A O 1
ATOM 857 N N . GLY A 1 110 ? 15.844 -15.922 -13.008 1 88.38 110 GLY A N 1
ATOM 858 C CA . GLY A 1 110 ? 15.094 -15.328 -11.914 1 88.38 110 GLY A CA 1
ATOM 859 C C . GLY A 1 110 ? 13.602 -15.586 -12.008 1 88.38 110 GLY A C 1
ATOM 860 O O . GLY A 1 110 ? 13.102 -15.992 -13.062 1 88.38 110 GLY A O 1
ATOM 861 N N . TRP A 1 111 ? 12.922 -15.586 -10.922 1 94.25 111 TRP A N 1
ATOM 862 C CA . TRP A 1 111 ? 11.469 -15.766 -10.906 1 94.25 111 TRP A CA 1
ATOM 863 C C . TRP A 1 111 ? 10.812 -14.797 -9.922 1 94.25 111 TRP A C 1
ATOM 865 O O . TRP A 1 111 ? 11.5 -14.172 -9.109 1 94.25 111 TRP A O 1
ATOM 875 N N . CYS A 1 112 ? 9.617 -14.617 -10.094 1 96.06 112 CYS A N 1
ATOM 876 C CA . CYS A 1 112 ? 8.734 -13.953 -9.133 1 96.06 112 CYS A CA 1
ATOM 877 C C . CYS A 1 112 ? 7.352 -14.586 -9.133 1 96.06 112 CYS A C 1
ATOM 879 O O . CYS A 1 112 ? 7.09 -15.516 -9.898 1 96.06 112 CYS A O 1
ATOM 881 N N . TYR A 1 113 ? 6.652 -14.188 -8.227 1 97.62 113 TYR A N 1
ATOM 882 C CA . TYR A 1 113 ? 5.281 -14.672 -8.148 1 97.62 113 TYR A CA 1
ATOM 883 C C . TYR A 1 113 ? 4.293 -13.594 -8.578 1 97.62 113 TYR A C 1
ATOM 885 O O . TYR A 1 113 ? 4.57 -12.398 -8.438 1 97.62 113 TYR A O 1
ATOM 893 N N . LEU A 1 114 ? 3.221 -14.086 -9.18 1 97.88 114 LEU A N 1
ATOM 894 C CA . LEU A 1 114 ? 2.156 -13.195 -9.633 1 97.88 114 LEU A CA 1
ATOM 895 C C . LEU A 1 114 ? 0.874 -13.438 -8.844 1 97.88 114 LEU A C 1
ATOM 897 O O . LEU A 1 114 ? 0.504 -14.578 -8.586 1 97.88 114 LEU A O 1
ATOM 901 N N . ILE A 1 115 ? 0.271 -12.359 -8.422 1 98.62 115 ILE A N 1
ATOM 902 C CA . ILE A 1 115 ? -1.061 -12.414 -7.828 1 98.62 115 ILE A CA 1
ATOM 903 C C . ILE A 1 115 ? -2.004 -11.484 -8.594 1 98.62 115 ILE A C 1
ATOM 905 O O . ILE A 1 115 ? -1.703 -10.305 -8.789 1 98.62 115 ILE A O 1
ATOM 909 N N . ALA A 1 116 ? -3.072 -12.031 -9.07 1 98.5 116 ALA A N 1
ATOM 910 C CA . ALA A 1 116 ? -4.176 -11.242 -9.609 1 98.5 116 ALA A CA 1
ATOM 911 C C . ALA A 1 116 ? -5.406 -11.336 -8.711 1 98.5 116 ALA A C 1
ATOM 913 O O . ALA A 1 116 ? -5.809 -12.438 -8.312 1 98.5 116 ALA A O 1
ATOM 914 N N . ALA A 1 117 ? -5.93 -10.211 -8.352 1 98.19 117 ALA A N 1
ATOM 915 C CA . ALA A 1 117 ? -7.184 -10.172 -7.605 1 98.19 117 ALA A CA 1
ATOM 916 C C . ALA A 1 117 ? -8.289 -9.5 -8.414 1 98.19 117 ALA A C 1
ATOM 918 O O . ALA A 1 117 ? -8.023 -8.602 -9.219 1 98.19 117 ALA A O 1
ATOM 919 N N . LYS A 1 118 ? -9.461 -9.945 -8.297 1 97.62 118 LYS A N 1
ATOM 920 C CA . LYS A 1 118 ? -10.68 -9.375 -8.867 1 97.62 118 LYS A CA 1
ATOM 921 C C . LYS A 1 118 ? -11.828 -9.406 -7.859 1 97.62 118 LYS A C 1
ATOM 923 O O . LYS A 1 118 ? -12.406 -10.461 -7.605 1 97.62 118 LYS A O 1
ATOM 928 N N . GLY A 1 119 ? -12.141 -8.172 -7.43 1 96 119 GLY A N 1
ATOM 929 C CA . GLY A 1 119 ? -13.109 -8.141 -6.344 1 96 119 GLY A CA 1
ATOM 930 C C . GLY A 1 119 ? -12.68 -8.961 -5.141 1 96 119 GLY A C 1
ATOM 931 O O . GLY A 1 119 ? -11.594 -8.75 -4.594 1 96 119 GLY A O 1
ATOM 932 N N . GLY A 1 120 ? -13.484 -9.977 -4.797 1 96.69 120 GLY A N 1
ATOM 933 C CA . GLY A 1 120 ? -13.25 -10.789 -3.615 1 96.69 120 GLY A CA 1
ATOM 934 C C . GLY A 1 120 ? -12.508 -12.086 -3.92 1 96.69 120 GLY A C 1
ATOM 935 O O . GLY A 1 120 ? -12.461 -12.992 -3.086 1 96.69 120 GLY A O 1
ATOM 936 N N . THR A 1 121 ? -11.961 -12.172 -5.086 1 98 121 THR A N 1
ATOM 937 C CA . THR A 1 121 ? -11.273 -13.406 -5.438 1 98 121 THR A CA 1
ATOM 938 C C . THR A 1 121 ? -9.852 -13.117 -5.922 1 98 121 THR A C 1
ATOM 940 O O . THR A 1 121 ? -9.5 -11.961 -6.152 1 98 121 THR A O 1
ATOM 943 N N . CYS A 1 122 ? -8.984 -14.172 -6.012 1 98.5 122 CYS A N 1
ATOM 944 C CA . CYS A 1 122 ? -7.609 -13.984 -6.469 1 98.5 122 CYS A CA 1
ATOM 945 C C . CYS A 1 122 ? -7.062 -15.273 -7.074 1 98.5 122 CYS A C 1
ATOM 947 O O . CYS A 1 122 ? -7.656 -16.344 -6.922 1 98.5 122 CYS A O 1
ATOM 949 N N . MET A 1 123 ? -6.004 -15.148 -7.84 1 98.5 123 MET A N 1
ATOM 950 C CA . MET A 1 123 ? -5.25 -16.25 -8.438 1 98.5 123 MET A CA 1
ATOM 951 C C . MET A 1 123 ? -3.75 -16.047 -8.25 1 98.5 123 MET A C 1
ATOM 953 O O . MET A 1 123 ? -3.293 -14.914 -8.07 1 98.5 123 MET A O 1
ATOM 957 N N . PHE A 1 124 ? -2.99 -17.203 -8.359 1 98.62 124 PHE A N 1
ATOM 958 C CA . PHE A 1 124 ? -1.55 -17.188 -8.133 1 98.62 124 PHE A CA 1
ATOM 959 C C . PHE A 1 124 ? -0.814 -17.859 -9.281 1 98.62 124 PHE A C 1
ATOM 961 O O . PHE A 1 124 ? -1.266 -18.891 -9.797 1 98.62 124 PHE A O 1
ATOM 968 N N . TRP A 1 125 ? 0.312 -17.312 -9.664 1 97.62 125 TRP A N 1
ATOM 969 C CA . TRP A 1 125 ? 1.235 -17.922 -10.609 1 97.62 125 TRP A CA 1
ATOM 970 C C . TRP A 1 125 ? 2.68 -17.766 -10.148 1 97.62 125 TRP A C 1
ATOM 972 O O . TRP A 1 125 ? 2.992 -16.859 -9.367 1 97.62 125 TRP A O 1
ATOM 982 N N . LYS A 1 126 ? 3.512 -18.609 -10.617 1 96.62 126 LYS A N 1
ATOM 983 C CA . LYS A 1 126 ? 4.957 -18.406 -10.633 1 96.62 126 LYS A CA 1
ATOM 984 C C . LYS A 1 126 ? 5.445 -18.047 -12.031 1 96.62 126 LYS A C 1
ATOM 986 O O . LYS A 1 126 ? 5.055 -18.672 -13.023 1 96.62 126 LYS A O 1
ATOM 991 N N . TRP A 1 127 ? 6.113 -16.984 -12.141 1 95.75 127 TRP A N 1
ATOM 992 C CA . TRP A 1 127 ? 6.719 -16.547 -13.398 1 95.75 127 TRP A CA 1
ATOM 993 C C . TRP A 1 127 ? 8.219 -16.828 -13.398 1 95.75 127 TRP A C 1
ATOM 995 O O . TRP A 1 127 ? 8.93 -16.438 -12.469 1 95.75 127 TRP A O 1
ATOM 1005 N N . VAL A 1 128 ? 8.758 -17.484 -14.398 1 93.62 128 VAL A N 1
ATOM 1006 C CA . VAL A 1 128 ? 10.164 -17.859 -14.469 1 93.62 128 VAL A CA 1
ATOM 1007 C C . VAL A 1 128 ? 10.789 -17.281 -15.734 1 93.62 128 VAL A C 1
ATOM 1009 O O . VAL A 1 128 ? 10.328 -17.547 -16.844 1 93.62 128 VAL A O 1
ATOM 1012 N N . LYS A 1 129 ? 11.828 -16.547 -15.508 1 92.81 129 LYS A N 1
ATOM 1013 C CA . LYS A 1 129 ? 12.5 -15.898 -16.625 1 92.81 129 LYS A CA 1
ATOM 1014 C C . LYS A 1 129 ? 13.164 -16.922 -17.531 1 92.81 129 LYS A C 1
ATOM 1016 O O . LYS A 1 129 ? 13.734 -17.906 -17.062 1 92.81 129 LYS A O 1
ATOM 1021 N N . ASN A 1 130 ? 13.148 -16.672 -18.828 1 89.81 130 ASN A N 1
ATOM 1022 C CA . ASN A 1 130 ? 13.812 -17.453 -19.859 1 89.81 130 ASN A CA 1
ATOM 1023 C C . ASN A 1 130 ? 13.352 -18.906 -19.844 1 89.81 130 ASN A C 1
ATOM 1025 O O . ASN A 1 130 ? 14.156 -19.828 -20.031 1 89.81 130 ASN A O 1
ATOM 1029 N N . SER A 1 131 ? 12.164 -19.156 -19.453 1 89.44 131 SER A N 1
ATOM 1030 C CA . SER A 1 131 ? 11.539 -20.469 -19.5 1 89.44 131 SER A CA 1
ATOM 1031 C C . SER A 1 131 ? 10.414 -20.516 -20.516 1 89.44 131 SER A C 1
ATOM 1033 O O . SER A 1 131 ? 9.648 -19.562 -20.641 1 89.44 131 SER A O 1
ATOM 1035 N N . LEU A 1 132 ? 10.312 -21.609 -21.203 1 87.5 132 LEU A N 1
ATOM 1036 C CA . LEU A 1 132 ? 9.18 -21.812 -22.094 1 87.5 132 LEU A CA 1
ATOM 1037 C C . LEU A 1 132 ? 7.875 -21.875 -21.312 1 87.5 132 LEU A C 1
ATOM 1039 O O . LEU A 1 132 ? 6.82 -21.484 -21.812 1 87.5 132 LEU A O 1
ATOM 1043 N N . TRP A 1 133 ? 8.039 -22.391 -20.156 1 90.56 133 TRP A N 1
ATOM 1044 C CA . TRP A 1 133 ? 6.938 -22.438 -19.203 1 90.56 133 TRP A CA 1
ATOM 1045 C C . TRP A 1 133 ? 7.07 -21.328 -18.156 1 90.56 133 TRP A C 1
ATOM 1047 O O . TRP A 1 133 ? 7.043 -21.594 -16.953 1 90.56 133 TRP A O 1
ATOM 1057 N N . HIS A 1 134 ? 7.066 -20.109 -18.734 1 92.62 134 HIS A N 1
ATOM 1058 C CA . HIS A 1 134 ? 7.492 -19.016 -17.859 1 92.62 134 HIS A CA 1
ATOM 1059 C C . HIS A 1 134 ? 6.363 -18.578 -16.938 1 92.62 134 HIS A C 1
ATOM 1061 O O . HIS A 1 134 ? 6.605 -17.922 -15.922 1 92.62 134 HIS A O 1
ATOM 1067 N N . VAL A 1 135 ? 5.102 -18.906 -17.375 1 95.25 135 VAL A N 1
ATOM 1068 C CA . VAL A 1 135 ? 3.967 -18.641 -16.5 1 95.25 135 VAL A CA 1
ATOM 1069 C C . VAL A 1 135 ? 3.375 -19.953 -15.992 1 95.25 135 VAL A C 1
ATOM 1071 O O . VAL A 1 135 ? 2.807 -20.719 -16.781 1 95.25 135 VAL A O 1
ATOM 1074 N N . GLN A 1 136 ? 3.461 -20.188 -14.68 1 96.12 136 GLN A N 1
ATOM 1075 C CA . GLN A 1 136 ? 3.072 -21.453 -14.086 1 96.12 136 GLN A CA 1
ATOM 1076 C C . GLN A 1 136 ? 1.94 -21.266 -13.078 1 96.12 136 GLN A C 1
ATOM 1078 O O . GLN A 1 136 ? 2.164 -20.766 -11.969 1 96.12 136 GLN A O 1
ATOM 1083 N N . PRO A 1 137 ? 0.73 -21.688 -13.492 1 97.19 137 PRO A N 1
ATOM 1084 C CA . PRO A 1 137 ? -0.391 -21.531 -12.562 1 97.19 137 PRO A CA 1
ATOM 1085 C C . PRO A 1 137 ? -0.224 -22.375 -11.297 1 97.19 137 PRO A C 1
ATOM 1087 O O . PRO A 1 137 ? 0.182 -23.531 -11.367 1 97.19 137 PRO A O 1
ATOM 1090 N N . MET A 1 138 ? -0.531 -21.734 -10.164 1 97.56 138 MET A N 1
ATOM 1091 C CA . MET A 1 138 ? -0.378 -22.391 -8.867 1 97.56 138 MET A CA 1
ATOM 1092 C C . MET A 1 138 ? -1.738 -22.719 -8.266 1 97.56 138 MET A C 1
ATOM 1094 O O . MET A 1 138 ? -2.713 -22 -8.477 1 97.56 138 MET A O 1
ATOM 1098 N N . GLY A 1 139 ? -1.801 -23.812 -7.543 1 97.25 139 GLY A N 1
ATOM 1099 C CA . GLY A 1 139 ? -2.979 -24.234 -6.801 1 97.25 139 GLY A CA 1
ATOM 1100 C C . GLY A 1 139 ? -2.65 -25.094 -5.59 1 97.25 139 GLY A C 1
ATOM 1101 O O . GLY A 1 139 ? -1.479 -25.234 -5.23 1 97.25 139 GLY A O 1
ATOM 1102 N N . ILE A 1 140 ? -3.66 -25.344 -4.875 1 97 140 ILE A N 1
ATOM 1103 C CA . ILE A 1 140 ? -3.533 -26.25 -3.738 1 97 140 ILE A CA 1
ATOM 1104 C C . ILE A 1 140 ? -4.082 -27.625 -4.113 1 97 140 ILE A C 1
ATOM 1106 O O . ILE A 1 140 ? -5.223 -27.75 -4.57 1 97 140 ILE A O 1
ATOM 1110 N N . ASN A 1 141 ? -3.248 -28.656 -3.939 1 94.69 141 ASN A N 1
ATOM 1111 C CA . ASN A 1 141 ? -3.686 -30 -4.297 1 94.69 141 ASN A CA 1
ATOM 1112 C C . ASN A 1 141 ? -4.496 -30.641 -3.176 1 94.69 141 ASN A C 1
ATOM 1114 O O . ASN A 1 141 ? -4.754 -30.016 -2.148 1 94.69 141 ASN A O 1
ATOM 1118 N N . ALA A 1 142 ? -4.879 -31.891 -3.398 1 93.62 142 ALA A N 1
ATOM 1119 C CA . ALA A 1 142 ? -5.762 -32.594 -2.477 1 93.62 142 ALA A CA 1
ATOM 1120 C C . ALA A 1 142 ? -5.09 -32.781 -1.12 1 93.62 142 ALA A C 1
ATOM 1122 O O . ALA A 1 142 ? -5.77 -32.875 -0.094 1 93.62 142 ALA A O 1
ATOM 1123 N N . ALA A 1 143 ? -3.771 -32.844 -1.081 1 95 143 ALA A N 1
ATOM 1124 C CA . ALA A 1 143 ? -3.016 -33.031 0.153 1 95 143 ALA A CA 1
ATOM 1125 C C . ALA A 1 143 ? -2.836 -31.719 0.905 1 95 143 ALA A C 1
ATOM 1127 O O . ALA A 1 143 ? -2.275 -31.703 2.004 1 95 143 ALA A O 1
ATOM 1128 N N . GLY A 1 144 ? -3.309 -30.625 0.334 1 94.06 144 GLY A N 1
ATOM 1129 C CA . GLY A 1 144 ? -3.209 -29.328 0.99 1 94.06 144 GLY A CA 1
ATOM 1130 C C . GLY A 1 144 ? -1.897 -28.625 0.713 1 94.06 144 GLY A C 1
ATOM 1131 O O . GLY A 1 144 ? -1.559 -27.641 1.39 1 94.06 144 GLY A O 1
ATOM 1132 N N . ASN A 1 145 ? -1.177 -29.125 -0.322 1 95.25 145 ASN A N 1
ATOM 1133 C CA . ASN A 1 145 ? 0.11 -28.531 -0.677 1 95.25 145 ASN A CA 1
ATOM 1134 C C . ASN A 1 145 ? 0.008 -27.688 -1.941 1 95.25 145 ASN A C 1
ATOM 1136 O O . ASN A 1 145 ? -0.845 -27.938 -2.795 1 95.25 145 ASN A O 1
ATOM 1140 N N . VAL A 1 146 ? 0.906 -26.672 -1.943 1 97.38 146 VAL A N 1
ATOM 1141 C CA . VAL A 1 146 ? 1.01 -25.891 -3.178 1 97.38 146 VAL A CA 1
ATOM 1142 C C . VAL A 1 146 ? 1.483 -26.797 -4.312 1 97.38 146 VAL A C 1
ATOM 1144 O O . VAL A 1 146 ? 2.393 -27.609 -4.129 1 97.38 146 VAL A O 1
ATOM 1147 N N . ALA A 1 147 ? 0.812 -26.719 -5.406 1 95.38 147 ALA A N 1
ATOM 1148 C CA . ALA A 1 147 ? 1.163 -27.453 -6.617 1 95.38 147 ALA A CA 1
ATOM 1149 C C . ALA A 1 147 ? 1.048 -26.578 -7.852 1 95.38 147 ALA A C 1
ATOM 1151 O O . ALA A 1 147 ? 0.346 -25.562 -7.836 1 95.38 147 ALA A O 1
ATOM 1152 N N . PHE A 1 148 ? 1.773 -26.938 -8.883 1 94.75 148 PHE A N 1
ATOM 1153 C CA . PHE A 1 148 ? 1.634 -26.297 -10.188 1 94.75 148 PHE A CA 1
ATOM 1154 C C . PHE A 1 148 ? 0.635 -27.062 -11.055 1 94.75 148 PHE A C 1
ATOM 1156 O O . PHE A 1 148 ? 0.705 -28.281 -11.172 1 94.75 148 PHE A O 1
ATOM 1163 N N . LEU A 1 149 ? -0.365 -26.328 -11.586 1 89.62 149 LEU A N 1
ATOM 1164 C CA . LEU A 1 149 ? -1.546 -26.922 -12.195 1 89.62 149 LEU A CA 1
ATOM 1165 C C . LEU A 1 149 ? -1.236 -27.422 -13.609 1 89.62 149 LEU A C 1
ATOM 1167 O O . LEU A 1 149 ? -1.902 -28.328 -14.117 1 89.62 149 LEU A O 1
ATOM 1171 N N . THR A 1 150 ? -0.413 -26.719 -14.289 1 80.69 150 THR A N 1
ATOM 1172 C CA . THR A 1 150 ? 0.035 -27.188 -15.594 1 80.69 150 THR A CA 1
ATOM 1173 C C . THR A 1 150 ? 1.551 -27.359 -15.625 1 80.69 150 THR A C 1
ATOM 1175 O O . THR A 1 150 ? 2.262 -26.734 -14.82 1 80.69 150 THR A O 1
ATOM 1178 N N . GLN A 1 151 ? 1.823 -28.375 -16.5 1 73.5 151 GLN A N 1
ATOM 1179 C CA . GLN A 1 151 ? 3.256 -28.641 -16.578 1 73.5 151 GLN A CA 1
ATOM 1180 C C . GLN A 1 151 ? 3.777 -28.375 -18 1 73.5 151 GLN A C 1
ATOM 1182 O O . GLN A 1 151 ? 4.82 -28.906 -18.391 1 73.5 151 GLN A O 1
ATOM 1187 N N . GLN A 1 152 ? 2.957 -27.594 -18.75 1 78.31 152 GLN A N 1
ATOM 1188 C CA . GLN A 1 152 ? 3.424 -27.266 -20.094 1 78.31 152 GLN A CA 1
ATOM 1189 C C . GLN A 1 152 ? 2.984 -25.859 -20.5 1 78.31 152 GLN A C 1
ATOM 1191 O O . GLN A 1 152 ? 2 -25.328 -19.969 1 78.31 152 GLN A O 1
ATOM 1196 N N . PRO A 1 153 ? 3.844 -25.312 -21.422 1 82.31 153 PRO A N 1
ATOM 1197 C CA . PRO A 1 153 ? 3.438 -24 -21.922 1 82.31 153 PRO A CA 1
ATOM 1198 C C . PRO A 1 153 ? 2.045 -24.016 -22.547 1 82.31 153 PRO A C 1
ATOM 1200 O O . PRO A 1 153 ? 1.654 -25 -23.172 1 82.31 153 PRO A O 1
ATOM 1203 N N . GLN A 1 154 ? 1.305 -23.031 -22.25 1 81.81 154 GLN A N 1
ATOM 1204 C CA . GLN A 1 154 ? -0.036 -22.906 -22.812 1 81.81 154 GLN A CA 1
ATOM 1205 C C . GLN A 1 154 ? -0.24 -21.547 -23.469 1 81.81 154 GLN A C 1
ATOM 1207 O O . GLN A 1 154 ? 0.322 -20.547 -23.031 1 81.81 154 GLN A O 1
ATOM 1212 N N . ILE A 1 155 ? -0.928 -21.547 -24.578 1 82.81 155 ILE A N 1
ATOM 1213 C CA . ILE A 1 155 ? -1.442 -20.359 -25.234 1 82.81 155 ILE A CA 1
ATOM 1214 C C . ILE A 1 155 ? -2.957 -20.469 -25.391 1 82.81 155 ILE A C 1
ATOM 1216 O O . ILE A 1 155 ? -3.461 -21.453 -25.953 1 82.81 155 ILE A O 1
ATOM 1220 N N . PRO A 1 156 ? -3.754 -19.438 -24.922 1 88 156 PRO A N 1
ATOM 1221 C CA . PRO A 1 156 ? -3.33 -18.297 -24.125 1 88 156 PRO A CA 1
ATOM 1222 C C . PRO A 1 156 ? -2.756 -18.688 -22.766 1 88 156 PRO A C 1
ATOM 1224 O O . PRO A 1 156 ? -2.818 -19.859 -22.391 1 88 156 PRO A O 1
ATOM 1227 N N . LEU A 1 157 ? -2.102 -17.75 -22.094 1 91 157 LEU A N 1
ATOM 1228 C CA . LEU A 1 157 ? -1.578 -18.031 -20.766 1 91 157 LEU A CA 1
ATOM 1229 C C . LEU A 1 157 ? -2.65 -18.672 -19.891 1 91 157 LEU A C 1
ATOM 1231 O O . LEU A 1 157 ? -3.814 -18.266 -19.938 1 91 157 LEU A O 1
ATOM 1235 N N . PRO A 1 158 ? -2.256 -19.641 -19.078 1 89.5 158 PRO A N 1
ATOM 1236 C CA . PRO A 1 158 ? -3.246 -20.375 -18.297 1 89.5 158 PRO A CA 1
ATOM 1237 C C . PRO A 1 158 ? -3.727 -19.609 -17.062 1 89.5 158 PRO A C 1
ATOM 1239 O O . PRO A 1 158 ? -2.912 -19.031 -16.344 1 89.5 158 PRO A O 1
ATOM 1242 N N . VAL A 1 159 ? -5.039 -19.578 -16.938 1 88.31 159 VAL A N 1
ATOM 1243 C CA . VAL A 1 159 ? -5.562 -19.078 -15.68 1 88.31 159 VAL A CA 1
ATOM 1244 C C . VAL A 1 159 ? -5.281 -20.078 -14.562 1 88.31 159 VAL A C 1
ATOM 1246 O O . VAL A 1 159 ? -4.949 -21.234 -14.828 1 88.31 159 VAL A O 1
ATOM 1249 N N . SER A 1 160 ? -5.312 -19.578 -13.352 1 95.25 160 SER A N 1
ATOM 1250 C CA . SER A 1 160 ? -4.988 -20.391 -12.188 1 95.25 160 SER A CA 1
ATOM 1251 C C . SER A 1 160 ? -6.23 -20.672 -11.344 1 95.25 160 SER A C 1
ATOM 1253 O O . SER A 1 160 ? -7.348 -20.328 -11.742 1 95.25 160 SER A O 1
ATOM 1255 N N . GLN A 1 161 ? -6.031 -21.562 -10.328 1 96.44 161 GLN A N 1
ATOM 1256 C CA . GLN A 1 161 ? -7.105 -21.812 -9.375 1 96.44 161 GLN A CA 1
ATOM 1257 C C . GLN A 1 161 ? -7.547 -20.516 -8.695 1 96.44 161 GLN A C 1
ATOM 1259 O O . GLN A 1 161 ? -6.715 -19.719 -8.258 1 96.44 161 GLN A O 1
ATOM 1264 N N . GLU A 1 162 ? -8.852 -20.328 -8.727 1 97.62 162 GLU A N 1
ATOM 1265 C CA . GLU A 1 162 ? -9.414 -19.125 -8.109 1 97.62 162 GLU A CA 1
ATOM 1266 C C . GLU A 1 162 ? -9.719 -19.359 -6.637 1 97.62 162 GLU A C 1
ATOM 1268 O O . GLU A 1 162 ? -10.25 -20.406 -6.262 1 97.62 162 GLU A O 1
ATOM 1273 N N . TYR A 1 163 ? -9.383 -18.391 -5.777 1 98.12 163 TYR A N 1
ATOM 1274 C CA . TYR A 1 163 ? -9.672 -18.438 -4.348 1 98.12 163 TYR A CA 1
ATOM 1275 C C . TYR A 1 163 ? -10.508 -17.234 -3.922 1 98.12 163 TYR A C 1
ATOM 1277 O O . TYR A 1 163 ? -10.305 -16.109 -4.402 1 98.12 163 TYR A O 1
ATOM 1285 N N . ASP A 1 164 ? -11.422 -17.484 -3.053 1 98 164 ASP A N 1
ATOM 1286 C CA . ASP A 1 164 ? -12.219 -16.438 -2.404 1 98 164 ASP A CA 1
ATOM 1287 C C . ASP A 1 164 ? -11.531 -15.938 -1.14 1 98 164 ASP A C 1
ATOM 1289 O O . ASP A 1 164 ? -11.258 -16.719 -0.22 1 98 164 ASP A O 1
ATOM 1293 N N . ILE A 1 165 ? -11.312 -14.602 -1.001 1 97.12 165 ILE A N 1
ATOM 1294 C CA . ILE A 1 165 ? -10.453 -14.094 0.064 1 97.12 165 ILE A CA 1
ATOM 1295 C C . ILE A 1 165 ? -11.211 -14.117 1.391 1 97.12 165 ILE A C 1
ATOM 1297 O O . ILE A 1 165 ? -10.617 -13.883 2.449 1 97.12 165 ILE A O 1
ATOM 1301 N N . VAL A 1 166 ? -12.5 -14.398 1.369 1 96 166 VAL A N 1
ATOM 1302 C CA . VAL A 1 166 ? -13.258 -14.555 2.604 1 96 166 VAL A CA 1
ATOM 1303 C C . VAL A 1 166 ? -13.328 -16.031 2.979 1 96 166 VAL A C 1
ATOM 1305 O O . VAL A 1 166 ? -13.078 -16.406 4.129 1 96 166 VAL A O 1
ATOM 1308 N N . ASN A 1 167 ? -13.562 -16.891 2.057 1 96.62 167 ASN A N 1
ATOM 1309 C CA . ASN A 1 167 ? -13.875 -18.297 2.354 1 96.62 167 ASN A CA 1
ATOM 1310 C C . ASN A 1 167 ? -12.641 -19.188 2.236 1 96.62 167 ASN A C 1
ATOM 1312 O O . ASN A 1 167 ? -12.602 -20.266 2.805 1 96.62 167 ASN A O 1
ATOM 1316 N N . ASP A 1 168 ? -11.672 -18.797 1.474 1 97.19 168 ASP A N 1
ATOM 1317 C CA . ASP A 1 168 ? -10.508 -19.641 1.211 1 97.19 168 ASP A CA 1
ATOM 1318 C C . ASP A 1 168 ? -9.25 -19.062 1.858 1 97.19 168 ASP A C 1
ATOM 1320 O O . ASP A 1 168 ? -8.164 -19.109 1.274 1 97.19 168 ASP A O 1
ATOM 1324 N N . GLN A 1 169 ? -9.398 -18.469 3.01 1 96.81 169 GLN A N 1
ATOM 1325 C CA . GLN A 1 169 ? -8.289 -17.797 3.674 1 96.81 169 GLN A CA 1
ATOM 1326 C C . GLN A 1 169 ? -7.145 -18.766 3.969 1 96.81 169 GLN A C 1
ATOM 1328 O O . GLN A 1 169 ? -5.973 -18.391 3.838 1 96.81 169 GLN A O 1
ATOM 1333 N N . ALA A 1 170 ? -7.469 -19.938 4.348 1 95.56 170 ALA A N 1
ATOM 1334 C CA . ALA A 1 170 ? -6.445 -20.922 4.684 1 95.56 170 ALA A CA 1
ATOM 1335 C C . ALA A 1 170 ? -5.602 -21.281 3.465 1 95.56 170 ALA A C 1
ATOM 1337 O O . ALA A 1 170 ? -4.379 -21.406 3.564 1 95.56 170 ALA A O 1
ATOM 1338 N N . GLU A 1 171 ? -6.219 -21.453 2.371 1 97.25 171 GLU A N 1
ATOM 1339 C CA . GLU A 1 171 ? -5.512 -21.766 1.135 1 97.25 171 GLU A CA 1
ATOM 1340 C C . GLU A 1 171 ? -4.617 -20.609 0.701 1 97.25 171 GLU A C 1
ATOM 1342 O O . GLU A 1 171 ? -3.475 -20.828 0.289 1 97.25 171 GLU A O 1
ATOM 1347 N N . ILE A 1 172 ? -5.168 -19.438 0.776 1 97.81 172 ILE A N 1
ATOM 1348 C CA . ILE A 1 172 ? -4.406 -18.25 0.394 1 97.81 172 ILE A CA 1
ATOM 1349 C C . ILE A 1 172 ? -3.191 -18.109 1.306 1 97.81 172 ILE A C 1
ATOM 1351 O O . ILE A 1 172 ? -2.092 -17.797 0.839 1 97.81 172 ILE A O 1
ATOM 1355 N N . LEU A 1 173 ? -3.395 -18.359 2.566 1 96.31 173 LEU A N 1
ATOM 1356 C CA . LEU A 1 173 ? -2.277 -18.312 3.502 1 96.31 173 LEU A CA 1
ATOM 1357 C C . LEU A 1 173 ? -1.232 -19.375 3.164 1 96.31 173 LEU A C 1
ATOM 1359 O O . LEU A 1 173 ? -0.03 -19.109 3.256 1 96.31 173 LEU A O 1
ATOM 1363 N N . THR A 1 174 ? -1.708 -20.516 2.816 1 97.25 174 THR A N 1
ATOM 1364 C CA . THR A 1 174 ? -0.795 -21.562 2.389 1 97.25 174 THR A CA 1
ATOM 1365 C C . THR A 1 174 ? 0.041 -21.109 1.197 1 97.25 174 THR A C 1
ATOM 1367 O O . THR A 1 174 ? 1.251 -21.344 1.155 1 97.25 174 THR A O 1
ATOM 1370 N N . MET A 1 175 ? -0.591 -20.453 0.239 1 97.56 175 MET A N 1
ATOM 1371 C CA . MET A 1 175 ? 0.101 -19.938 -0.935 1 97.56 175 MET A CA 1
ATOM 1372 C C . MET A 1 175 ? 1.148 -18.891 -0.533 1 97.56 175 MET A C 1
ATOM 1374 O O . MET A 1 175 ? 2.297 -18.969 -0.976 1 97.56 175 MET A O 1
ATOM 1378 N N . LEU A 1 176 ? 0.761 -17.938 0.306 1 96.25 176 LEU A N 1
ATOM 1379 C CA . LEU A 1 176 ? 1.67 -16.875 0.729 1 96.25 176 LEU A CA 1
ATOM 1380 C C . LEU A 1 176 ? 2.842 -17.438 1.521 1 96.25 176 LEU A C 1
ATOM 1382 O O . LEU A 1 176 ? 3.979 -16.984 1.369 1 96.25 176 LEU A O 1
ATOM 1386 N N . ASN A 1 177 ? 2.602 -18.438 2.344 1 94.75 177 ASN A N 1
ATOM 1387 C CA . ASN A 1 177 ? 3.674 -19.094 3.072 1 94.75 177 ASN A CA 1
ATOM 1388 C C . ASN A 1 177 ? 4.652 -19.781 2.127 1 94.75 177 ASN A C 1
ATOM 1390 O O . ASN A 1 177 ? 5.863 -19.75 2.344 1 94.75 177 ASN A O 1
ATOM 1394 N N . TYR A 1 178 ? 4.109 -20.438 1.182 1 96.5 178 TYR A N 1
ATOM 1395 C CA . TYR A 1 178 ? 4.953 -21.062 0.176 1 96.5 178 TYR A CA 1
ATOM 1396 C C . TYR A 1 178 ? 5.871 -20.047 -0.488 1 96.5 178 TYR A C 1
ATOM 1398 O O . TYR A 1 178 ? 7.07 -20.281 -0.645 1 96.5 17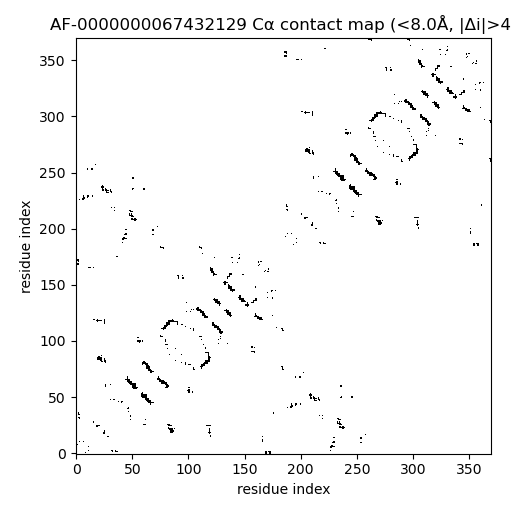8 TYR A O 1
ATOM 1406 N N . ILE A 1 179 ? 5.312 -18.938 -0.915 1 95 179 ILE A N 1
ATOM 1407 C CA . ILE A 1 179 ? 6.059 -17.875 -1.583 1 95 179 ILE A CA 1
ATOM 1408 C C . ILE A 1 179 ? 7.184 -17.375 -0.676 1 95 179 ILE A C 1
ATOM 1410 O O . ILE A 1 179 ? 8.32 -17.219 -1.123 1 95 179 ILE A O 1
ATOM 1414 N N . THR A 1 180 ? 6.902 -17.203 0.6 1 91.56 180 THR A N 1
ATOM 1415 C CA . THR A 1 180 ? 7.891 -16.719 1.557 1 91.56 180 THR A CA 1
ATOM 1416 C C . THR A 1 180 ? 8.984 -17.766 1.776 1 91.56 180 THR A C 1
ATOM 1418 O O . THR A 1 180 ? 10.148 -17.422 1.97 1 91.56 180 THR A O 1
ATOM 1421 N N . ALA A 1 181 ? 8.625 -18.969 1.719 1 92.81 181 ALA A N 1
ATOM 1422 C CA . ALA A 1 181 ? 9.57 -20.062 1.949 1 92.81 181 ALA A CA 1
ATOM 1423 C C . ALA A 1 181 ? 10.414 -20.328 0.706 1 92.81 181 ALA A C 1
ATOM 1425 O O . ALA A 1 181 ? 11.445 -21 0.781 1 92.81 181 ALA A O 1
ATOM 1426 N N . ASN A 1 182 ? 9.969 -19.859 -0.474 1 93.56 182 ASN A N 1
ATOM 1427 C CA . ASN A 1 182 ? 10.656 -20.094 -1.74 1 93.56 182 ASN A CA 1
ATOM 1428 C C . ASN A 1 182 ? 10.93 -18.781 -2.473 1 93.56 182 ASN A C 1
ATOM 1430 O O . ASN A 1 182 ? 10.461 -18.578 -3.594 1 93.56 182 ASN A O 1
ATOM 1434 N N . PRO A 1 183 ? 11.68 -17.891 -1.881 1 88.94 183 PRO A N 1
ATOM 1435 C CA . PRO A 1 183 ? 11.938 -16.594 -2.484 1 88.94 183 PRO A CA 1
ATOM 1436 C C . PRO A 1 183 ? 12.875 -16.672 -3.689 1 88.94 183 PRO A C 1
ATOM 1438 O O . PRO A 1 183 ? 13.57 -17.672 -3.867 1 88.94 183 PRO A O 1
ATOM 1441 N N . GLN A 1 184 ? 12.727 -15.609 -4.508 1 81 184 GLN A N 1
ATOM 1442 C CA . GLN A 1 184 ? 13.734 -15.477 -5.555 1 81 184 GLN A CA 1
ATOM 1443 C C . GLN A 1 184 ? 15.141 -15.406 -4.965 1 81 184 GLN A C 1
ATOM 1445 O O . GLN A 1 184 ? 15.359 -14.758 -3.941 1 81 184 GLN A O 1
ATOM 1450 N N . VAL A 1 185 ? 16.078 -16.109 -5.41 1 66.69 185 VAL A N 1
ATOM 1451 C CA . VAL A 1 185 ? 17.453 -16.078 -4.938 1 66.69 185 VAL A CA 1
ATOM 1452 C C . VAL A 1 185 ? 18.281 -15.141 -5.809 1 66.69 185 VAL A C 1
ATOM 1454 O O . VAL A 1 185 ? 18.031 -15 -7.008 1 66.69 185 VAL A O 1
ATOM 1457 N N . MET B 1 1 ? 10.062 6.902 19.953 1 79.31 1 MET B N 1
ATOM 1458 C CA . MET B 1 1 ? 9.648 5.582 19.484 1 79.31 1 MET B CA 1
ATOM 1459 C C . MET B 1 1 ? 9.766 5.484 17.969 1 79.31 1 MET B C 1
ATOM 1461 O O . MET B 1 1 ? 9.57 6.477 17.25 1 79.31 1 MET B O 1
ATOM 1465 N N . PRO B 1 2 ? 10.18 4.32 17.5 1 89.62 2 PRO B N 1
ATOM 1466 C CA . PRO B 1 2 ? 10.406 4.16 16.062 1 89.62 2 PRO B CA 1
ATOM 1467 C C . PRO B 1 2 ? 9.109 4.043 15.266 1 89.62 2 PRO B C 1
ATOM 1469 O O . PRO B 1 2 ? 8.094 3.578 15.797 1 89.62 2 PRO B O 1
ATOM 1472 N N . LEU B 1 3 ? 9.102 4.547 14.055 1 91.19 3 LEU B N 1
ATOM 1473 C CA . LEU B 1 3 ? 7.965 4.441 13.148 1 91.19 3 LEU B CA 1
ATOM 1474 C C . LEU B 1 3 ? 7.66 2.982 12.828 1 91.19 3 LEU B C 1
ATOM 1476 O O . LEU B 1 3 ? 6.496 2.609 12.672 1 91.19 3 LEU B O 1
ATOM 1480 N N . LEU B 1 4 ? 8.711 2.234 12.727 1 88.38 4 LEU B N 1
ATOM 1481 C CA . LEU B 1 4 ? 8.625 0.786 12.594 1 88.38 4 LEU B CA 1
ATOM 1482 C C . LEU B 1 4 ? 9.297 0.088 13.773 1 88.38 4 LEU B C 1
ATOM 1484 O O . LEU B 1 4 ? 10.484 -0.232 13.711 1 88.38 4 LEU B O 1
ATOM 1488 N N . PRO B 1 5 ? 8.523 -0.207 14.797 1 81.44 5 PRO B N 1
ATOM 1489 C CA . PRO B 1 5 ? 9.109 -0.605 16.078 1 81.44 5 PRO B CA 1
ATOM 1490 C C . PRO B 1 5 ? 9.844 -1.942 16 1 81.44 5 PRO B C 1
ATOM 1492 O O . PRO B 1 5 ? 10.75 -2.197 16.797 1 81.44 5 PRO B O 1
ATOM 1495 N N . LEU B 1 6 ? 9.492 -2.766 15.094 1 76.94 6 LEU B N 1
ATOM 1496 C CA . LEU B 1 6 ? 10.109 -4.082 15.031 1 76.94 6 LEU B CA 1
ATOM 1497 C C . LEU B 1 6 ? 11.367 -4.051 14.164 1 76.94 6 LEU B C 1
ATOM 1499 O O . LEU B 1 6 ? 12.141 -5.008 14.156 1 76.94 6 LEU B O 1
ATOM 1503 N N . ALA B 1 7 ? 11.586 -2.918 13.555 1 81.38 7 ALA B N 1
ATOM 1504 C CA . ALA B 1 7 ? 12.734 -2.824 12.664 1 81.38 7 ALA B CA 1
ATOM 1505 C C . ALA B 1 7 ? 13.984 -2.4 13.43 1 81.38 7 ALA B C 1
ATOM 1507 O O . ALA B 1 7 ? 13.914 -1.58 14.352 1 81.38 7 ALA B O 1
ATOM 1508 N N . ASN B 1 8 ? 15.109 -2.994 13.031 1 83.69 8 ASN B N 1
ATOM 1509 C CA . ASN B 1 8 ? 16.391 -2.469 13.477 1 83.69 8 ASN B CA 1
ATOM 1510 C C . ASN B 1 8 ? 16.625 -1.046 12.969 1 83.69 8 ASN B C 1
ATOM 1512 O O . ASN B 1 8 ? 16.391 -0.753 11.797 1 83.69 8 ASN B O 1
ATOM 1516 N N . ALA B 1 9 ? 17.109 -0.21 13.891 1 84.88 9 ALA B N 1
ATOM 1517 C CA . ALA B 1 9 ? 17.234 1.208 13.562 1 84.88 9 ALA B CA 1
ATOM 1518 C C . ALA B 1 9 ? 18.172 1.415 12.375 1 84.88 9 ALA B C 1
ATOM 1520 O O . ALA B 1 9 ? 17.875 2.217 11.484 1 84.88 9 ALA B O 1
ATOM 1521 N N . ASN B 1 10 ? 19.234 0.675 12.391 1 84.56 10 ASN B N 1
ATOM 1522 C CA . ASN B 1 10 ? 20.203 0.805 11.297 1 84.56 10 ASN B CA 1
ATOM 1523 C C . ASN B 1 10 ? 19.625 0.278 9.984 1 84.56 10 ASN B C 1
ATOM 1525 O O . ASN B 1 10 ? 19.844 0.872 8.922 1 84.56 10 ASN B O 1
ATOM 1529 N N . ALA B 1 11 ? 18.922 -0.796 10.07 1 82.69 11 ALA B N 1
ATOM 1530 C CA . ALA B 1 11 ? 18.281 -1.366 8.891 1 82.69 11 ALA B CA 1
ATOM 1531 C C . ALA B 1 11 ? 17.25 -0.409 8.312 1 82.69 11 ALA B C 1
ATOM 1533 O O . ALA B 1 11 ? 17.141 -0.267 7.094 1 82.69 11 ALA B O 1
ATOM 1534 N N . TYR B 1 12 ? 16.594 0.256 9.211 1 89.25 12 TYR B N 1
ATOM 1535 C CA . TYR B 1 12 ? 15.57 1.213 8.789 1 89.25 12 TYR B CA 1
ATOM 1536 C C . TYR B 1 12 ? 16.203 2.389 8.055 1 89.25 12 TYR B C 1
ATOM 1538 O O . TYR B 1 12 ? 15.766 2.748 6.957 1 89.25 12 TYR B O 1
ATOM 1546 N N . ALA B 1 13 ? 17.234 2.93 8.617 1 89.56 13 ALA B N 1
ATOM 1547 C CA . ALA B 1 13 ? 17.906 4.07 8 1 89.56 13 ALA B CA 1
ATOM 1548 C C . ALA B 1 13 ? 18.484 3.701 6.633 1 89.56 13 ALA B C 1
ATOM 1550 O O . ALA B 1 13 ? 18.344 4.465 5.672 1 89.56 13 ALA B O 1
ATOM 1551 N N . ASN B 1 14 ? 19.031 2.559 6.582 1 85.75 14 ASN B N 1
ATOM 1552 C CA . ASN B 1 14 ? 19.609 2.088 5.328 1 85.75 14 ASN B CA 1
ATOM 1553 C C . ASN B 1 14 ? 18.531 1.856 4.27 1 85.75 14 ASN B C 1
ATOM 1555 O O . ASN B 1 14 ? 18.734 2.17 3.096 1 85.75 14 ASN B O 1
ATOM 1559 N N . TRP B 1 15 ? 17.484 1.258 4.754 1 86.69 15 TRP B N 1
ATOM 1560 C CA . TRP B 1 15 ? 16.375 0.99 3.859 1 86.69 15 TRP B CA 1
ATOM 1561 C C . TRP B 1 15 ? 15.82 2.285 3.268 1 86.69 15 TRP B C 1
ATOM 1563 O O . TRP B 1 15 ? 15.586 2.371 2.061 1 86.69 15 TRP B O 1
ATOM 1573 N N . VAL B 1 16 ? 15.617 3.285 4.09 1 90.31 16 VAL B N 1
ATOM 1574 C CA . VAL B 1 16 ? 15.109 4.578 3.637 1 90.31 16 VAL B CA 1
ATOM 1575 C C . VAL B 1 16 ? 16.094 5.199 2.643 1 90.31 16 VAL B C 1
ATOM 1577 O O . VAL B 1 16 ? 15.688 5.656 1.571 1 90.31 16 VAL B O 1
ATOM 1580 N N . GLN B 1 17 ? 17.312 5.199 2.93 1 87.25 17 GLN B N 1
ATOM 1581 C CA . GLN B 1 17 ? 18.328 5.793 2.078 1 87.25 17 GLN B CA 1
ATOM 1582 C C . GLN B 1 17 ? 18.375 5.117 0.711 1 87.25 17 GLN B C 1
ATOM 1584 O O . GLN B 1 17 ? 18.516 5.789 -0.314 1 87.25 17 GLN B O 1
ATOM 1589 N N . ALA B 1 18 ? 18.25 3.883 0.71 1 84.44 18 ALA B N 1
ATOM 1590 C CA . ALA B 1 18 ? 18.375 3.107 -0.522 1 84.44 18 ALA B CA 1
ATOM 1591 C C . ALA B 1 18 ? 17.156 3.32 -1.419 1 84.44 18 ALA B C 1
ATOM 1593 O O . ALA B 1 18 ? 17.234 3.137 -2.637 1 84.44 18 ALA B O 1
ATOM 1594 N N . ASN B 1 19 ? 16.047 3.711 -0.823 1 85.94 19 ASN B N 1
ATOM 1595 C CA . ASN B 1 19 ? 14.797 3.648 -1.566 1 85.94 19 ASN B CA 1
ATOM 1596 C C . ASN B 1 19 ? 14.195 5.035 -1.763 1 85.94 19 ASN B C 1
ATOM 1598 O O . ASN B 1 19 ? 13.227 5.195 -2.506 1 85.94 19 ASN B O 1
ATOM 1602 N N . ALA B 1 20 ? 14.797 6.043 -1.243 1 87.25 20 ALA B N 1
ATOM 1603 C CA . ALA B 1 20 ? 14.203 7.375 -1.188 1 87.25 20 ALA B CA 1
ATOM 1604 C C . ALA B 1 20 ? 14.273 8.062 -2.549 1 87.25 20 ALA B C 1
ATOM 1606 O O . ALA B 1 20 ? 13.656 9.109 -2.756 1 87.25 20 ALA B O 1
ATOM 1607 N N . ASN B 1 21 ? 14.914 7.48 -3.506 1 88.31 21 ASN B N 1
ATOM 1608 C CA . ASN B 1 21 ? 15.109 8.156 -4.781 1 88.31 21 ASN B CA 1
ATOM 1609 C C . ASN B 1 21 ? 14.102 7.684 -5.828 1 88.31 21 ASN B C 1
ATOM 1611 O O . ASN B 1 21 ? 14.117 8.148 -6.969 1 88.31 21 ASN B O 1
ATOM 1615 N N . GLU B 1 22 ? 13.242 6.852 -5.535 1 88.81 22 GLU B N 1
ATOM 1616 C CA . GLU B 1 22 ? 12.188 6.375 -6.426 1 88.81 22 GLU B CA 1
ATOM 1617 C C . GLU B 1 22 ? 10.812 6.531 -5.785 1 88.81 22 GLU B C 1
ATOM 1619 O O . GLU B 1 22 ? 10.586 6.07 -4.664 1 88.81 22 GLU B O 1
ATOM 1624 N N . GLU B 1 23 ? 9.938 7.133 -6.488 1 90.94 23 GLU B N 1
ATOM 1625 C CA . GLU B 1 23 ? 8.617 7.469 -5.969 1 90.94 23 GLU B CA 1
ATOM 1626 C C . GLU B 1 23 ? 7.891 6.23 -5.461 1 90.94 23 GLU B C 1
ATOM 1628 O O . GLU B 1 23 ? 7.309 6.246 -4.375 1 90.94 23 GLU B O 1
ATOM 1633 N N . GLY B 1 24 ? 7.926 5.188 -6.262 1 89.06 24 GLY B N 1
ATOM 1634 C CA . GLY B 1 24 ? 7.273 3.955 -5.852 1 89.06 24 GLY B CA 1
ATOM 1635 C C . GLY B 1 24 ? 7.781 3.426 -4.523 1 89.06 24 GLY B C 1
ATOM 1636 O O . GLY B 1 24 ? 7.008 2.91 -3.715 1 89.06 24 GLY B O 1
ATOM 1637 N N . PHE B 1 25 ? 9.062 3.611 -4.293 1 89.62 25 PHE B N 1
ATOM 1638 C CA . PHE B 1 25 ? 9.648 3.109 -3.057 1 89.62 25 PHE B CA 1
ATOM 1639 C C . PHE B 1 25 ? 9.383 4.066 -1.9 1 89.62 25 PHE B C 1
ATOM 1641 O O . PHE B 1 25 ? 9.227 3.635 -0.756 1 89.62 25 PHE B O 1
ATOM 1648 N N . VAL B 1 26 ? 9.281 5.34 -2.156 1 94.56 26 VAL B N 1
ATOM 1649 C CA . VAL B 1 26 ? 8.82 6.285 -1.142 1 94.56 26 VAL B CA 1
ATOM 1650 C C . VAL B 1 26 ? 7.414 5.906 -0.684 1 94.56 26 VAL B C 1
ATOM 1652 O O . VAL B 1 26 ? 7.141 5.844 0.517 1 94.56 26 VAL B O 1
ATOM 1655 N N . ASN B 1 27 ? 6.566 5.617 -1.647 1 94.44 27 ASN B N 1
ATOM 1656 C CA . ASN B 1 27 ? 5.211 5.18 -1.339 1 94.44 27 ASN B CA 1
ATOM 1657 C C . ASN B 1 27 ? 5.207 3.873 -0.551 1 94.44 27 ASN B C 1
ATOM 1659 O O . ASN B 1 27 ? 4.355 3.664 0.313 1 94.44 27 ASN B O 1
ATOM 1663 N N . GLY B 1 28 ? 6.164 3.016 -0.851 1 92.12 28 GLY B N 1
ATOM 1664 C CA . GLY B 1 28 ? 6.309 1.777 -0.102 1 92.12 28 GLY B CA 1
ATOM 1665 C C . GLY B 1 28 ? 6.695 1.998 1.348 1 92.12 28 GLY B C 1
ATOM 1666 O O . GLY B 1 28 ? 6.148 1.355 2.246 1 92.12 28 GLY B O 1
ATOM 1667 N N . ILE B 1 29 ? 7.625 2.852 1.586 1 92.31 29 ILE B N 1
ATOM 1668 C CA . ILE B 1 29 ? 8.039 3.205 2.941 1 92.31 29 ILE B CA 1
ATOM 1669 C C . ILE B 1 29 ? 6.828 3.703 3.732 1 92.31 29 ILE B C 1
ATOM 1671 O O . ILE B 1 29 ? 6.562 3.227 4.836 1 92.31 29 ILE B O 1
ATOM 1675 N N . TRP B 1 30 ? 6.07 4.512 3.154 1 95.12 30 TRP B N 1
ATOM 1676 C CA . TRP B 1 30 ? 4.941 5.102 3.869 1 95.12 30 TRP B CA 1
ATOM 1677 C C . TRP B 1 30 ? 3.797 4.105 4 1 95.12 30 TRP B C 1
ATOM 1679 O O . TRP B 1 30 ? 3.066 4.113 4.996 1 95.12 30 TRP B O 1
ATOM 1689 N N . SER B 1 31 ? 3.621 3.299 2.994 1 91.88 31 SER B N 1
ATOM 1690 C CA . SER B 1 31 ? 2.676 2.199 3.164 1 91.88 31 SER B CA 1
ATOM 1691 C C . SER B 1 31 ? 3.008 1.371 4.402 1 91.88 31 SER B C 1
ATOM 1693 O O . SER B 1 31 ? 2.117 1.023 5.18 1 91.88 31 SER B O 1
ATOM 1695 N N . SER B 1 32 ? 4.262 1.076 4.613 1 89.06 32 SER B N 1
ATOM 1696 C CA . SER B 1 32 ? 4.699 0.321 5.781 1 89.06 32 SER B CA 1
ATOM 1697 C C . SER B 1 32 ? 4.445 1.099 7.07 1 89.06 32 SER B C 1
ATOM 1699 O O . SER B 1 32 ? 3.945 0.542 8.047 1 89.06 32 SER B O 1
ATOM 1701 N N . ILE B 1 33 ? 4.777 2.336 7.098 1 91.94 33 ILE B N 1
ATOM 1702 C CA . ILE B 1 33 ? 4.621 3.186 8.273 1 91.94 33 ILE B CA 1
ATOM 1703 C C . ILE B 1 33 ? 3.146 3.279 8.648 1 91.94 33 ILE B C 1
ATOM 1705 O O . ILE B 1 33 ? 2.785 3.062 9.812 1 91.94 33 ILE B O 1
ATOM 1709 N N . LEU B 1 34 ? 2.309 3.557 7.672 1 92.94 34 LEU B N 1
ATOM 1710 C CA . LEU B 1 34 ? 0.887 3.748 7.938 1 92.94 34 LEU B CA 1
ATOM 1711 C C . LEU B 1 34 ? 0.23 2.434 8.352 1 92.94 34 LEU B C 1
ATOM 1713 O O . LEU B 1 34 ? -0.592 2.406 9.266 1 92.94 34 LEU B O 1
ATOM 1717 N N . ASN B 1 35 ? 0.594 1.377 7.672 1 87.62 35 ASN B N 1
ATOM 1718 C CA . ASN B 1 35 ? 0.04 0.085 8.062 1 87.62 35 ASN B CA 1
ATOM 1719 C C . ASN B 1 35 ? 0.443 -0.292 9.484 1 87.62 35 ASN B C 1
ATOM 1721 O O . ASN B 1 35 ? -0.361 -0.847 10.234 1 87.62 35 ASN B O 1
ATOM 1725 N N . THR B 1 36 ? 1.652 -0.034 9.805 1 86.5 36 THR B N 1
ATOM 1726 C CA . THR B 1 36 ? 2.119 -0.3 11.156 1 86.5 36 THR B CA 1
ATOM 1727 C C . THR B 1 36 ? 1.368 0.564 12.172 1 86.5 36 THR B C 1
ATOM 1729 O O . THR B 1 36 ? 0.93 0.071 13.211 1 86.5 36 THR B O 1
ATOM 1732 N N . HIS B 1 37 ? 1.188 1.777 11.844 1 90.12 37 HIS B N 1
ATOM 1733 C CA . HIS B 1 37 ? 0.536 2.713 12.758 1 90.12 37 HIS B CA 1
ATOM 1734 C C . HIS B 1 37 ? -0.92 2.326 12.992 1 90.12 37 HIS B C 1
ATOM 1736 O O . HIS B 1 37 ? -1.394 2.344 14.133 1 90.12 37 HIS B O 1
ATOM 1742 N N . PHE B 1 38 ? -1.591 2 11.953 1 87.62 38 PHE B N 1
ATOM 1743 C CA . PHE B 1 38 ? -3.023 1.753 12.062 1 87.62 38 PHE B CA 1
ATOM 1744 C C . PHE B 1 38 ? -3.299 0.281 12.344 1 87.62 38 PHE B C 1
ATOM 1746 O O . PHE B 1 38 ? -4.457 -0.129 12.461 1 87.62 38 PHE B O 1
ATOM 1753 N N . GLN B 1 39 ? -2.268 -0.476 12.391 1 75.19 39 GLN B N 1
ATOM 1754 C CA . GLN B 1 39 ? -2.408 -1.903 12.664 1 75.19 39 GLN B CA 1
ATOM 1755 C C . GLN B 1 39 ? -3.086 -2.145 14.008 1 75.19 39 GLN B C 1
ATOM 1757 O O . GLN B 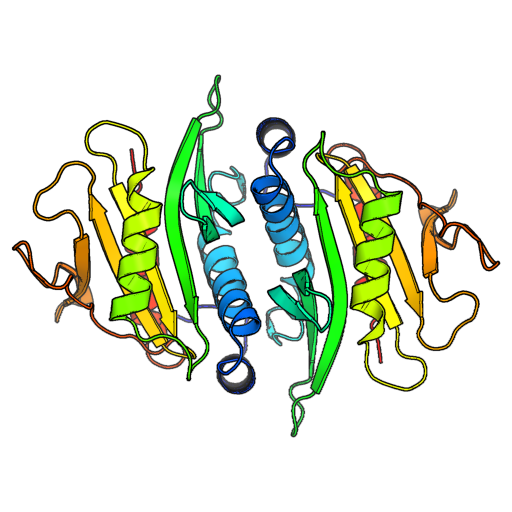1 39 ? -3.803 -3.133 14.18 1 75.19 39 GLN B O 1
ATOM 1762 N N . ALA B 1 40 ? -2.793 -1.347 14.898 1 63.28 40 ALA B N 1
ATOM 1763 C CA . ALA B 1 40 ? -3.414 -1.511 16.203 1 63.28 40 ALA B CA 1
ATOM 1764 C C . ALA B 1 40 ? -4.938 -1.48 16.109 1 63.28 40 ALA B C 1
ATOM 1766 O O . ALA B 1 40 ? -5.637 -1.997 16.984 1 63.28 40 ALA B O 1
ATOM 1767 N N . GLN B 1 41 ? -5.406 -0.968 15.102 1 63.72 41 GLN B N 1
ATOM 1768 C CA . GLN B 1 41 ? -6.852 -0.848 14.922 1 63.72 41 GLN B CA 1
ATOM 1769 C C . GLN B 1 41 ? -7.379 -1.915 13.969 1 63.72 41 GLN B C 1
ATOM 1771 O O . GLN B 1 41 ? -8.523 -1.841 13.523 1 63.72 41 GLN B O 1
ATOM 1776 N N . ILE B 1 42 ? -6.516 -2.838 13.734 1 63.38 42 ILE B N 1
ATOM 1777 C CA . ILE B 1 42 ? -6.844 -3.828 12.711 1 63.38 42 ILE B CA 1
ATOM 1778 C C . ILE B 1 42 ? -7.996 -4.707 13.195 1 63.38 42 ILE B C 1
ATOM 1780 O O . ILE B 1 42 ? -8.75 -5.254 12.391 1 63.38 42 ILE B O 1
ATOM 1784 N N . ARG B 1 43 ? -8.188 -4.789 14.469 1 67.06 43 ARG B N 1
ATOM 1785 C CA . ARG B 1 43 ? -9.219 -5.68 14.992 1 67.06 43 ARG B CA 1
ATOM 1786 C C . ARG B 1 43 ? -10.586 -5.332 14.414 1 67.06 43 ARG B C 1
ATOM 1788 O O . ARG B 1 43 ? -11.367 -6.223 14.062 1 67.06 43 ARG B O 1
ATOM 1795 N N . THR B 1 44 ? -10.789 -4.094 14.305 1 69 44 THR B N 1
ATOM 1796 C CA . THR B 1 44 ? -12.109 -3.658 13.852 1 69 44 THR B CA 1
ATOM 1797 C C . THR B 1 44 ? -12.078 -3.285 12.375 1 69 44 THR B C 1
ATOM 1799 O O . THR B 1 44 ? -13.125 -3.123 11.742 1 69 44 THR B O 1
ATOM 1802 N N . LEU B 1 45 ? -10.922 -3.32 11.82 1 76.06 45 LEU B N 1
ATOM 1803 C CA . LEU B 1 45 ? -10.727 -2.908 10.438 1 76.06 45 LEU B CA 1
ATOM 1804 C C . LEU B 1 45 ? -11.375 -1.552 10.18 1 76.06 45 LEU B C 1
ATOM 1806 O O . LEU B 1 45 ? -12.031 -1.359 9.156 1 76.06 45 LEU B O 1
ATOM 1810 N N . ASN B 1 46 ? -11.18 -0.715 11.203 1 81.19 46 ASN B N 1
ATOM 1811 C CA . ASN B 1 46 ? -11.75 0.625 11.094 1 81.19 46 ASN B CA 1
ATOM 1812 C C . ASN B 1 46 ? -10.914 1.511 10.172 1 81.19 46 ASN B C 1
ATOM 1814 O O . ASN B 1 46 ? -11.375 2.566 9.734 1 81.19 46 ASN B O 1
ATOM 1818 N N . TYR B 1 47 ? -9.703 1.032 9.891 1 87.25 47 TYR B N 1
ATOM 1819 C CA . TYR B 1 47 ? -8.883 1.816 8.977 1 87.25 47 TYR B CA 1
ATOM 1820 C C . TYR B 1 47 ? -8.344 0.948 7.844 1 87.25 47 TYR B C 1
ATOM 1822 O O . TYR B 1 47 ? -8.07 -0.237 8.039 1 87.25 47 TYR B O 1
ATOM 1830 N N . SER B 1 48 ? -8.289 1.534 6.738 1 87.31 48 SER B N 1
ATOM 1831 C CA . SER B 1 48 ? -7.691 0.888 5.574 1 87.31 48 SER B CA 1
ATOM 1832 C C . SER B 1 48 ? -6.754 1.836 4.836 1 87.31 48 SER B C 1
ATOM 1834 O O . SER B 1 48 ? -7.016 3.039 4.754 1 87.31 48 SER B O 1
ATOM 1836 N N . ILE B 1 49 ? -5.66 1.305 4.34 1 92.19 49 ILE B N 1
ATOM 1837 C CA . ILE B 1 49 ? -4.73 2.033 3.484 1 92.19 49 ILE B CA 1
ATOM 1838 C C . ILE B 1 49 ? -4.914 1.594 2.033 1 92.19 49 ILE B C 1
ATOM 1840 O O . ILE B 1 49 ? -4.617 0.449 1.683 1 92.19 49 ILE B O 1
ATOM 1844 N N . ASN B 1 50 ? -5.344 2.498 1.235 1 91.12 50 ASN B N 1
ATOM 1845 C CA . ASN B 1 50 ? -5.766 2.166 -0.121 1 91.12 50 ASN B CA 1
ATOM 1846 C C . ASN B 1 50 ? -4.902 2.867 -1.165 1 91.12 50 ASN B C 1
ATOM 1848 O O . ASN B 1 50 ? -4.926 4.094 -1.274 1 91.12 50 ASN B O 1
ATOM 1852 N N . PRO B 1 51 ? -4.148 2.045 -1.932 1 92.19 51 PRO B N 1
ATOM 1853 C CA . PRO B 1 51 ? -3.357 2.67 -2.994 1 92.19 51 PRO B CA 1
ATOM 1854 C C . PRO B 1 51 ? -4.191 3.014 -4.227 1 92.19 51 PRO B C 1
ATOM 1856 O O . PRO B 1 51 ? -5.188 2.342 -4.512 1 92.19 51 PRO B O 1
ATOM 1859 N N . GLU B 1 52 ? -3.867 4.102 -4.855 1 87.69 52 GLU B N 1
ATOM 1860 C CA . GLU B 1 52 ? -4.34 4.48 -6.184 1 87.69 52 GLU B CA 1
ATOM 1861 C C . GLU B 1 52 ? -5.863 4.586 -6.223 1 87.69 52 GLU B C 1
ATOM 1863 O O . GLU B 1 52 ? -6.512 3.994 -7.086 1 87.69 52 GLU B O 1
ATOM 1868 N N . VAL B 1 53 ? -6.379 5.207 -5.273 1 84.69 53 VAL B N 1
ATOM 1869 C CA . VAL B 1 53 ? -7.812 5.469 -5.293 1 84.69 53 VAL B CA 1
ATOM 1870 C C . VAL B 1 53 ? -8.117 6.605 -6.266 1 84.69 53 VAL B C 1
ATOM 1872 O O . VAL B 1 53 ? -7.469 7.652 -6.234 1 84.69 53 VAL B O 1
ATOM 1875 N N . HIS B 1 54 ? -9.031 6.273 -7.09 1 82.44 54 HIS B N 1
ATOM 1876 C CA . HIS B 1 54 ? -9.43 7.254 -8.094 1 82.44 54 HIS B CA 1
ATOM 1877 C C . HIS B 1 54 ? -10.273 8.367 -7.48 1 82.44 54 HIS B C 1
ATOM 1879 O O . HIS B 1 54 ? -11.32 8.094 -6.887 1 82.44 54 HIS B O 1
ATOM 1885 N N . LEU B 1 55 ? -9.75 9.523 -7.664 1 79.69 55 LEU B N 1
ATOM 1886 C CA . LEU B 1 55 ? -10.484 10.734 -7.293 1 79.69 55 LEU B CA 1
ATOM 1887 C C . LEU B 1 55 ? -10.672 11.648 -8.5 1 79.69 55 LEU B C 1
ATOM 1889 O O . LEU B 1 55 ? -10.086 11.406 -9.562 1 79.69 55 LEU B O 1
ATOM 1893 N N . ASN B 1 56 ? -11.641 12.469 -8.656 1 71.94 56 ASN B N 1
ATOM 1894 C CA . ASN B 1 56 ? -12.008 13.305 -9.797 1 71.94 56 ASN B CA 1
ATOM 1895 C C . ASN B 1 56 ? -10.773 13.852 -10.508 1 71.94 56 ASN B C 1
ATOM 1897 O O . ASN B 1 56 ? -10.742 13.945 -11.734 1 71.94 56 ASN B O 1
ATOM 1901 N N . HIS B 1 57 ? -9.773 14.062 -9.828 1 72.44 57 HIS B N 1
ATOM 1902 C CA . HIS B 1 57 ? -8.648 14.742 -10.461 1 72.44 57 HIS B CA 1
ATOM 1903 C C . HIS B 1 57 ? -7.418 13.844 -10.508 1 72.44 57 HIS B C 1
ATOM 1905 O O . HIS B 1 57 ? -6.305 14.328 -10.727 1 72.44 57 HIS B O 1
ATOM 1911 N N . GLY B 1 58 ? -7.699 12.578 -10.344 1 81.62 58 GLY B N 1
ATOM 1912 C CA . GLY B 1 58 ? -6.516 11.742 -10.43 1 81.62 58 GLY B CA 1
ATOM 1913 C C . GLY B 1 58 ? -6.535 10.578 -9.453 1 81.62 58 GLY B C 1
ATOM 1914 O O . GLY B 1 58 ? -7.602 10.164 -8.992 1 81.62 58 GLY B O 1
ATOM 1915 N N . PHE B 1 59 ? -5.328 9.961 -9.328 1 86 59 PHE B N 1
ATOM 1916 C CA . PHE B 1 59 ? -5.145 8.828 -8.43 1 86 59 PHE B CA 1
ATOM 1917 C C . PHE B 1 59 ? -4.238 9.203 -7.262 1 86 59 PHE B C 1
ATOM 1919 O O . PHE B 1 59 ? -3.15 9.742 -7.465 1 86 59 PHE B O 1
ATOM 1926 N N . THR B 1 60 ? -4.77 9.07 -6.047 1 91.38 60 THR B N 1
ATOM 1927 C CA . THR B 1 60 ? -3.902 9.273 -4.891 1 91.38 60 THR B CA 1
ATOM 1928 C C . THR B 1 60 ? -2.869 8.156 -4.789 1 91.38 60 THR B C 1
ATOM 1930 O O . THR B 1 60 ? -3.125 7.027 -5.219 1 91.38 60 THR B O 1
ATOM 1933 N N . ASP B 1 61 ? -1.764 8.516 -4.227 1 93.5 61 ASP B N 1
ATOM 1934 C CA . ASP B 1 61 ? -0.799 7.453 -3.961 1 93.5 61 ASP B CA 1
ATOM 1935 C C . ASP B 1 61 ? -1.298 6.523 -2.857 1 93.5 61 ASP B C 1
ATOM 1937 O O . ASP B 1 61 ? -1.245 5.297 -3 1 93.5 61 ASP B O 1
ATOM 1941 N N . LEU B 1 62 ? -1.73 7.082 -1.762 1 95.19 62 LEU B N 1
ATOM 1942 C CA . LEU B 1 62 ? -2.396 6.352 -0.687 1 95.19 62 LEU B CA 1
ATOM 1943 C C . LEU B 1 62 ? -3.57 7.152 -0.134 1 95.19 62 LEU B C 1
ATOM 1945 O O . LEU B 1 62 ? -3.482 8.375 0.01 1 95.19 62 LEU B O 1
ATOM 1949 N N . LEU B 1 63 ? -4.625 6.484 0.131 1 94.25 63 LEU B N 1
ATOM 1950 C CA . LEU B 1 63 ? -5.77 7.023 0.858 1 94.25 63 LEU B CA 1
ATOM 1951 C C . LEU B 1 63 ? -6.074 6.18 2.094 1 94.25 63 LEU B C 1
ATOM 1953 O O . LEU B 1 63 ? -6.328 4.98 1.984 1 94.25 63 LEU B O 1
ATOM 1957 N N . VAL B 1 64 ? -5.926 6.805 3.227 1 93.69 64 VAL B N 1
ATOM 1958 C CA . VAL B 1 64 ? -6.352 6.141 4.457 1 93.69 64 VAL B CA 1
ATOM 1959 C C . VAL B 1 64 ? -7.824 6.441 4.723 1 93.69 64 VAL B C 1
ATOM 1961 O O . VAL B 1 64 ? -8.219 7.605 4.805 1 93.69 64 VAL B O 1
ATOM 1964 N N . THR B 1 65 ? -8.57 5.422 4.887 1 90.56 65 THR B N 1
ATOM 1965 C CA . THR B 1 65 ? -9.992 5.59 5.156 1 90.56 65 THR B CA 1
ATOM 1966 C C . THR B 1 65 ? -10.352 5.035 6.531 1 90.56 65 THR B C 1
ATOM 1968 O O . THR B 1 65 ? -9.711 4.098 7.016 1 90.56 65 THR B O 1
ATOM 1971 N N . ARG B 1 66 ? -11.258 5.68 7.102 1 87.19 66 ARG B N 1
ATOM 1972 C CA . ARG B 1 66 ? -11.938 5.16 8.289 1 87.19 66 ARG B CA 1
ATOM 1973 C C . ARG B 1 66 ? -13.281 4.531 7.918 1 87.19 66 ARG B C 1
ATOM 1975 O O . ARG B 1 66 ? -14.148 5.199 7.352 1 87.19 66 ARG B O 1
ATOM 1982 N N . ASN B 1 67 ? -13.312 3.285 8.242 1 79.94 67 ASN B N 1
ATOM 1983 C CA . ASN B 1 67 ? -14.477 2.496 7.852 1 79.94 67 ASN B CA 1
ATOM 1984 C C . ASN B 1 67 ? -15.43 2.279 9.023 1 79.94 67 ASN B C 1
ATOM 1986 O O . ASN B 1 67 ? -15 1.854 10.102 1 79.94 67 ASN B O 1
ATOM 1990 N N . ASN B 1 68 ? -16.578 2.762 8.891 1 74.56 68 ASN B N 1
ATOM 1991 C CA . ASN B 1 68 ? -17.625 2.457 9.852 1 74.56 68 ASN B CA 1
ATOM 1992 C C . ASN B 1 68 ? -18.516 1.303 9.375 1 74.56 68 ASN B C 1
ATOM 1994 O O . ASN B 1 68 ? -19.094 1.369 8.297 1 74.56 68 ASN B O 1
ATOM 1998 N N . HIS B 1 69 ? -18.5 0.298 10.18 1 69.19 69 HIS B N 1
ATOM 1999 C CA . HIS B 1 69 ? -19.188 -0.926 9.781 1 69.19 69 HIS B CA 1
ATOM 2000 C C . HIS B 1 69 ? -20.656 -0.895 10.18 1 69.19 69 HIS B C 1
ATOM 2002 O O . HIS B 1 69 ? -21.25 -1.937 10.484 1 69.19 69 HIS B O 1
ATOM 2008 N N . VAL B 1 70 ? -21.188 0.287 10.242 1 66.75 70 VAL B N 1
ATOM 2009 C CA . VAL B 1 70 ? -22.625 0.414 10.484 1 66.75 70 VAL B CA 1
ATOM 2010 C C . VAL B 1 70 ? -23.406 0.072 9.219 1 66.75 70 VAL B C 1
ATOM 2012 O O . VAL B 1 70 ? -22.797 -0.209 8.172 1 66.75 70 VAL B O 1
ATOM 2015 N N . ILE B 1 71 ? -24.609 -0.217 9.336 1 64.06 71 ILE B N 1
ATOM 2016 C CA . ILE B 1 71 ? -25.469 -0.48 8.188 1 64.06 71 ILE B CA 1
ATOM 2017 C C . ILE B 1 71 ? -26.328 0.752 7.883 1 64.06 71 ILE B C 1
ATOM 2019 O O . ILE B 1 71 ? -27.172 1.141 8.688 1 64.06 71 ILE B O 1
ATOM 2023 N N . PRO B 1 72 ? -26.016 1.468 6.793 1 68.5 72 PRO B N 1
ATOM 2024 C CA . PRO B 1 72 ? -25.031 1.12 5.762 1 68.5 72 PRO B CA 1
ATOM 2025 C C . PRO B 1 72 ? -23.609 1.529 6.141 1 68.5 72 PRO B C 1
ATOM 2027 O O . PRO B 1 72 ? -23.422 2.449 6.938 1 68.5 72 PRO B O 1
ATOM 2030 N N . PRO B 1 73 ? -22.688 0.812 5.562 1 70.06 73 PRO B N 1
ATOM 2031 C CA . PRO B 1 73 ? -21.312 1.196 5.895 1 70.06 73 PRO B CA 1
ATOM 2032 C C . PRO B 1 73 ? -20.938 2.568 5.344 1 70.06 73 PRO B C 1
ATOM 2034 O O . PRO B 1 73 ? -21.438 2.973 4.289 1 70.06 73 PRO B O 1
ATOM 2037 N N . THR B 1 74 ? -20.281 3.342 6.184 1 76.5 74 THR B N 1
ATOM 2038 C CA . THR B 1 74 ? -19.766 4.625 5.715 1 76.5 74 THR B CA 1
ATOM 2039 C C . THR B 1 74 ? -18.25 4.629 5.699 1 76.5 74 THR B C 1
ATOM 2041 O O . THR B 1 74 ? -17.609 3.93 6.496 1 76.5 74 THR B O 1
ATOM 2044 N N . VAL B 1 75 ? -17.75 5.309 4.746 1 80.25 75 VAL B N 1
ATOM 2045 C CA . VAL B 1 75 ? -16.312 5.477 4.598 1 80.25 75 VAL B CA 1
ATOM 2046 C C . VAL B 1 75 ? -15.953 6.961 4.645 1 80.25 75 VAL B C 1
ATOM 2048 O O . VAL B 1 75 ? -16.562 7.773 3.947 1 80.25 75 VAL B O 1
ATOM 2051 N N . LYS B 1 76 ? -15.102 7.246 5.59 1 87.31 76 LYS B N 1
ATOM 2052 C CA . LYS B 1 76 ? -14.586 8.609 5.672 1 87.31 76 LYS B CA 1
ATOM 2053 C C . LYS B 1 76 ? -13.102 8.656 5.305 1 87.31 76 LYS B C 1
ATOM 2055 O O . LYS B 1 76 ? -12.336 7.762 5.668 1 87.31 76 LYS B O 1
ATOM 2060 N N . TRP B 1 77 ? -12.742 9.703 4.625 1 91.12 77 TRP B N 1
ATOM 2061 C CA . TRP B 1 77 ? -11.336 9.898 4.293 1 91.12 77 TRP B CA 1
ATOM 2062 C C . TRP B 1 77 ? -10.57 10.492 5.473 1 91.12 77 TRP B C 1
ATOM 2064 O O . TRP B 1 77 ? -10.945 11.555 5.988 1 91.12 77 TRP B O 1
ATOM 2074 N N . GLN B 1 78 ? -9.555 9.812 5.887 1 93.69 78 GLN B 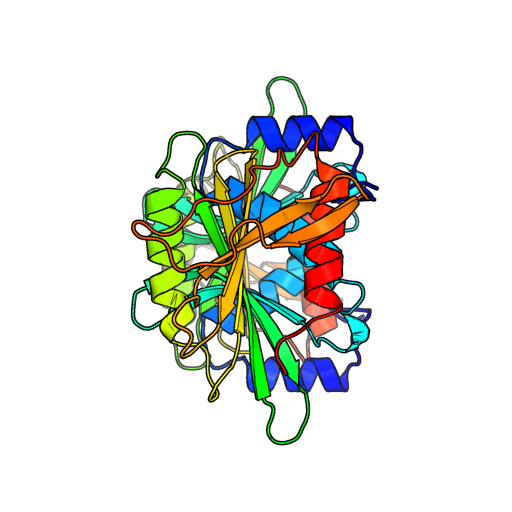N 1
ATOM 2075 C CA . GLN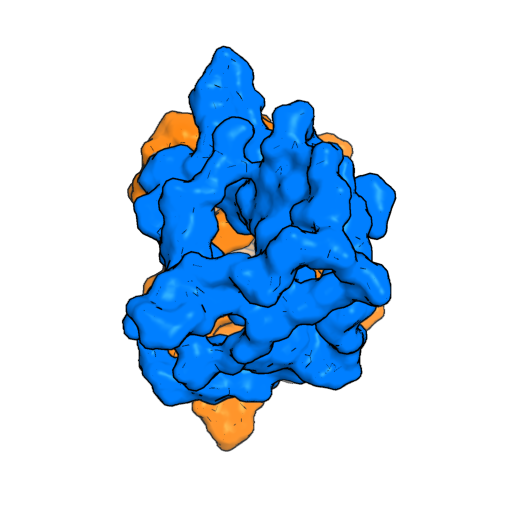 B 1 78 ? -8.789 10.281 7.039 1 93.69 78 GLN B CA 1
ATOM 2076 C C . GLN B 1 78 ? -7.496 10.961 6.605 1 93.69 78 GLN B C 1
ATOM 2078 O O . GLN B 1 78 ? -7.16 12.031 7.098 1 93.69 78 GLN B O 1
ATOM 2083 N N . ILE B 1 79 ? -6.75 10.289 5.75 1 96.5 79 ILE B N 1
ATOM 2084 C CA . ILE B 1 79 ? -5.48 10.812 5.266 1 96.5 79 ILE B CA 1
ATOM 2085 C C . ILE B 1 79 ? -5.406 10.68 3.748 1 96.5 79 ILE B C 1
ATOM 2087 O O . ILE B 1 79 ? -5.723 9.617 3.197 1 96.5 79 ILE B O 1
ATOM 2091 N N . ILE B 1 80 ? -5.07 11.742 3.078 1 96.5 80 ILE B N 1
ATOM 2092 C CA . ILE B 1 80 ? -4.621 11.664 1.691 1 96.5 80 ILE B CA 1
ATOM 2093 C C . ILE B 1 80 ? -3.107 11.844 1.63 1 96.5 80 ILE B C 1
ATOM 2095 O O . ILE B 1 80 ? -2.566 12.82 2.154 1 96.5 80 ILE B O 1
ATOM 2099 N N . PHE B 1 81 ? -2.42 10.891 0.995 1 97.81 81 PHE B N 1
ATOM 2100 C CA . PHE B 1 81 ? -0.962 10.867 0.958 1 97.81 81 PHE B CA 1
ATOM 2101 C C . PHE B 1 81 ? -0.456 10.93 -0.478 1 97.81 81 PHE B C 1
ATOM 2103 O O . PHE B 1 81 ? -0.976 10.234 -1.355 1 97.81 81 PHE B O 1
ATOM 2110 N N . GLU B 1 82 ? 0.567 11.75 -0.652 1 96.88 82 GLU B N 1
ATOM 2111 C CA . GLU B 1 82 ? 1.327 11.82 -1.896 1 96.88 82 GLU B CA 1
ATOM 2112 C C . GLU B 1 82 ? 2.828 11.734 -1.633 1 96.88 82 GLU B C 1
ATOM 2114 O O . GLU B 1 82 ? 3.352 12.422 -0.757 1 96.88 82 GLU B O 1
ATOM 2119 N N . GLY B 1 83 ? 3.445 10.82 -2.342 1 96.62 83 GLY B N 1
ATOM 2120 C CA . GLY B 1 83 ? 4.891 10.68 -2.254 1 96.62 83 GLY B CA 1
ATOM 2121 C C . GLY B 1 83 ? 5.602 11.031 -3.547 1 96.62 83 GLY B C 1
ATOM 2122 O O . GLY B 1 83 ? 5.105 10.734 -4.637 1 96.62 83 GLY B O 1
ATOM 2123 N N . LYS B 1 84 ? 6.758 11.672 -3.43 1 96.25 84 LYS B N 1
ATOM 2124 C CA . LYS B 1 84 ? 7.645 12 -4.543 1 96.25 84 LYS B CA 1
ATOM 2125 C C . LYS B 1 84 ? 9.062 11.516 -4.27 1 96.25 84 LYS B C 1
ATOM 2127 O O . LYS B 1 84 ? 9.5 11.461 -3.117 1 96.25 84 LYS B O 1
ATOM 2132 N N . ALA B 1 85 ? 9.711 11.234 -5.398 1 94.31 85 ALA B N 1
ATOM 2133 C CA . ALA B 1 85 ? 11.141 10.938 -5.285 1 94.31 85 ALA B CA 1
ATOM 2134 C C . ALA B 1 85 ? 11.898 12.141 -4.727 1 94.31 85 ALA B C 1
ATOM 2136 O O . ALA B 1 85 ? 11.438 13.273 -4.824 1 94.31 85 ALA B O 1
ATOM 2137 N N . GLY B 1 86 ? 13.062 11.836 -4.152 1 93.62 86 GLY B N 1
ATOM 2138 C CA . GLY B 1 86 ? 13.883 12.898 -3.59 1 93.62 86 GLY B CA 1
ATOM 2139 C C . GLY B 1 86 ? 14.164 14.023 -4.574 1 93.62 86 GLY B C 1
ATOM 2140 O O . GLY B 1 86 ? 14.219 15.188 -4.188 1 93.62 86 GLY B O 1
ATOM 2141 N N . ASN B 1 87 ? 14.25 13.664 -5.781 1 91.88 87 ASN B N 1
ATOM 2142 C CA . ASN B 1 87 ? 14.516 14.656 -6.816 1 91.88 87 ASN B CA 1
ATOM 2143 C C . ASN B 1 87 ? 13.25 15 -7.605 1 91.88 87 ASN B C 1
ATOM 2145 O O . ASN B 1 87 ? 13.328 15.586 -8.68 1 91.88 87 ASN B O 1
ATOM 2149 N N . GLY B 1 88 ? 12.148 14.625 -7.086 1 92.62 88 GLY B N 1
ATOM 2150 C CA . GLY B 1 88 ? 10.891 14.812 -7.785 1 92.62 88 GLY B CA 1
ATOM 2151 C C . GLY B 1 88 ? 10.25 16.156 -7.516 1 92.62 88 GLY B C 1
ATOM 2152 O O . GLY B 1 88 ? 10.945 17.141 -7.234 1 92.62 88 GLY B O 1
ATOM 2153 N N . MET B 1 89 ? 8.992 16.266 -7.711 1 92.31 89 MET B N 1
ATOM 2154 C CA . MET B 1 89 ? 8.18 17.469 -7.562 1 92.31 89 MET B CA 1
ATOM 2155 C C . MET B 1 89 ? 8.352 18.078 -6.176 1 92.31 89 MET B C 1
ATOM 2157 O O . MET B 1 89 ? 8.43 17.359 -5.184 1 92.31 89 MET B O 1
ATOM 2161 N N . ASN B 1 90 ? 8.391 19.406 -6.129 1 94.62 90 ASN B N 1
ATOM 2162 C CA . ASN B 1 90 ? 8.555 20.062 -4.836 1 94.62 90 ASN B CA 1
ATOM 2163 C C . ASN B 1 90 ? 7.277 19.984 -4.004 1 94.62 90 ASN B C 1
ATOM 2165 O O . ASN B 1 90 ? 6.227 19.578 -4.504 1 94.62 90 ASN B O 1
ATOM 2169 N N . TYR B 1 91 ? 7.359 20.391 -2.727 1 96 91 TYR B N 1
ATOM 2170 C CA . TYR B 1 91 ? 6.258 20.25 -1.78 1 96 91 TYR B CA 1
ATOM 2171 C C . TYR B 1 91 ? 5.09 21.156 -2.164 1 96 91 TYR B C 1
ATOM 2173 O O . TYR B 1 91 ? 3.926 20.781 -1.965 1 96 91 TYR B O 1
ATOM 2181 N N . GLN B 1 92 ? 5.391 22.312 -2.65 1 94.81 92 GLN B N 1
ATOM 2182 C CA . GLN B 1 92 ? 4.316 23.234 -3.027 1 94.81 92 GLN B CA 1
ATOM 2183 C C . GLN B 1 92 ? 3.412 22.609 -4.09 1 94.81 92 GLN B C 1
ATOM 2185 O O . GLN B 1 92 ? 2.186 22.641 -3.959 1 94.81 92 GLN B O 1
ATOM 2190 N N . ASN B 1 93 ? 4.02 22.109 -5.109 1 95.31 93 ASN B N 1
ATOM 2191 C CA . ASN B 1 93 ? 3.262 21.469 -6.18 1 95.31 93 ASN B CA 1
ATOM 2192 C C . ASN B 1 93 ? 2.549 20.219 -5.684 1 95.31 93 ASN B C 1
ATOM 2194 O O . ASN B 1 93 ? 1.417 19.938 -6.09 1 95.31 93 ASN B O 1
ATOM 2198 N N . THR B 1 94 ? 3.217 19.469 -4.844 1 96.19 94 THR B N 1
ATOM 2199 C CA . THR B 1 94 ? 2.607 18.281 -4.266 1 96.19 94 THR B CA 1
ATOM 2200 C C . THR B 1 94 ? 1.398 18.656 -3.41 1 96.19 94 THR B C 1
ATOM 2202 O O . THR B 1 94 ? 0.365 17.984 -3.463 1 96.19 94 THR B O 1
ATOM 2205 N N . LEU B 1 95 ? 1.51 19.734 -2.658 1 96.31 95 LEU B N 1
ATOM 2206 C CA . LEU B 1 95 ? 0.403 20.219 -1.845 1 96.31 95 LEU B CA 1
ATOM 2207 C C . LEU B 1 95 ? -0.775 20.641 -2.721 1 96.31 95 LEU B C 1
ATOM 2209 O O . LEU B 1 95 ? -1.932 20.375 -2.373 1 96.31 95 LEU B O 1
ATOM 2213 N N . ASN B 1 96 ? -0.492 21.234 -3.82 1 94.5 96 ASN B N 1
ATOM 2214 C CA . ASN B 1 96 ? -1.563 21.609 -4.738 1 94.5 96 ASN B CA 1
ATOM 2215 C C . ASN B 1 96 ? -2.328 20.375 -5.23 1 94.5 96 ASN B C 1
ATOM 2217 O O . ASN B 1 96 ? -3.551 20.422 -5.375 1 94.5 96 ASN B O 1
ATOM 2221 N N . GLN B 1 97 ? -1.632 19.328 -5.516 1 93.31 97 GLN B N 1
ATOM 2222 C CA . GLN B 1 97 ? -2.279 18.078 -5.906 1 93.31 97 GLN B CA 1
ATOM 2223 C C . GLN B 1 97 ? -3.17 17.547 -4.789 1 93.31 97 GLN B C 1
ATOM 2225 O O . GLN B 1 97 ? -4.324 17.188 -5.027 1 93.31 97 GLN B O 1
ATOM 2230 N N . LEU B 1 98 ? -2.621 17.594 -3.59 1 95.81 98 LEU B N 1
ATOM 2231 C CA . LEU B 1 98 ? -3.355 17.109 -2.424 1 95.81 98 LEU B CA 1
ATOM 2232 C C . LEU B 1 98 ? -4.609 17.953 -2.193 1 95.81 98 LEU B C 1
ATOM 2234 O O . LEU B 1 98 ? -5.676 17.406 -1.893 1 95.81 98 LEU B O 1
ATOM 2238 N N . ASP B 1 99 ? -4.438 19.172 -2.334 1 94.12 99 ASP B N 1
ATOM 2239 C CA . ASP B 1 99 ? -5.57 20.078 -2.186 1 94.12 99 ASP B CA 1
ATOM 2240 C C . ASP B 1 99 ? -6.672 19.75 -3.189 1 94.12 99 ASP B C 1
ATOM 2242 O O . ASP B 1 99 ? -7.855 19.766 -2.848 1 94.12 99 ASP B O 1
ATOM 2246 N N . GLY B 1 100 ? -6.273 19.516 -4.391 1 93.06 100 GLY B N 1
ATOM 2247 C CA . GLY B 1 100 ? -7.223 19.125 -5.414 1 93.06 100 GLY B CA 1
ATOM 2248 C C . GLY B 1 100 ? -7.992 17.859 -5.059 1 93.06 100 GLY B C 1
ATOM 2249 O O . GLY B 1 100 ? -9.203 17.781 -5.266 1 93.06 100 GLY B O 1
ATOM 2250 N N . TYR B 1 101 ? -7.32 16.875 -4.512 1 93.31 101 TYR B N 1
ATOM 2251 C CA . TYR B 1 101 ? -7.961 15.625 -4.113 1 93.31 101 TYR B CA 1
ATOM 2252 C C . TYR B 1 101 ? -8.922 15.852 -2.953 1 93.31 101 TYR B C 1
ATOM 2254 O O . TYR B 1 101 ? -10.023 15.289 -2.93 1 93.31 101 TYR B O 1
ATOM 2262 N N . ALA B 1 102 ? -8.539 16.672 -2.014 1 93.19 102 ALA B N 1
ATOM 2263 C CA . ALA B 1 102 ? -9.273 16.844 -0.763 1 93.19 102 ALA B CA 1
ATOM 2264 C C . ALA B 1 102 ? -10.617 17.531 -1.009 1 93.19 102 ALA B C 1
ATOM 2266 O O . ALA B 1 102 ? -11.516 17.469 -0.166 1 93.19 102 ALA B O 1
ATOM 2267 N N . GLN B 1 103 ? -10.727 18.094 -2.148 1 90.62 103 GLN B N 1
ATOM 2268 C CA . GLN B 1 103 ? -11.984 18.766 -2.484 1 90.62 103 GLN B CA 1
ATOM 2269 C C . GLN B 1 103 ? -13.141 17.766 -2.518 1 90.62 103 GLN B C 1
ATOM 2271 O O . GLN B 1 103 ? -14.305 18.156 -2.41 1 90.62 103 GLN B O 1
ATOM 2276 N N . GLN B 1 104 ? -12.852 16.531 -2.59 1 86.25 104 GLN B N 1
ATOM 2277 C CA . GLN B 1 104 ? -13.875 15.508 -2.717 1 86.25 104 GLN B CA 1
ATOM 2278 C C . GLN B 1 104 ? -14.32 15 -1.347 1 86.25 104 GLN B C 1
ATOM 2280 O O . GLN B 1 104 ? -15.219 14.156 -1.251 1 86.25 104 GLN B O 1
ATOM 2285 N N . VAL B 1 105 ? -13.625 15.422 -0.333 1 83.31 105 VAL B N 1
ATOM 2286 C CA . VAL B 1 105 ? -14.055 15.07 1.018 1 83.31 105 VAL B CA 1
ATOM 2287 C C . VAL B 1 105 ? -15.539 15.383 1.193 1 83.31 105 VAL B C 1
ATOM 2289 O O . VAL B 1 105 ? -16.016 16.438 0.745 1 83.31 105 VAL B O 1
ATOM 2292 N N . GLN B 1 106 ? -16.203 14.367 1.764 1 75.5 106 GLN B N 1
ATOM 2293 C CA . GLN B 1 106 ? -17.656 14.484 1.896 1 75.5 106 GLN B CA 1
ATOM 2294 C C . GLN B 1 106 ? -18.031 15.211 3.186 1 75.5 106 GLN B C 1
ATOM 2296 O O . GLN B 1 106 ? -17.25 15.219 4.145 1 75.5 106 GLN B O 1
ATOM 2301 N N . GLY B 1 107 ? -19.328 15.68 3.252 1 69.38 107 GLY B N 1
ATOM 2302 C CA . GLY B 1 107 ? -19.938 16.297 4.418 1 69.38 107 GLY B CA 1
ATOM 2303 C C . GLY B 1 107 ? -19.625 17.781 4.543 1 69.38 107 GLY B C 1
ATOM 2304 O O . GLY B 1 107 ? -18.562 18.234 4.141 1 69.38 107 GLY B O 1
ATOM 2305 N N . GLY B 1 108 ? -20.688 18.484 4.918 1 67.62 108 GLY B N 1
ATOM 2306 C CA . GLY B 1 108 ? -20.516 19.891 5.242 1 67.62 108 GLY B CA 1
ATOM 2307 C C . GLY B 1 108 ? -19.625 20.141 6.445 1 67.62 108 GLY B C 1
ATOM 2308 O O . GLY B 1 108 ? -19.891 19.609 7.531 1 67.62 108 GLY B O 1
ATOM 2309 N N . GLY B 1 109 ? -18.312 20.547 6.312 1 75 109 GLY B N 1
ATOM 2310 C CA . GLY B 1 109 ? -17.359 20.781 7.375 1 75 109 GLY B CA 1
ATOM 2311 C C . GLY B 1 109 ? -16.422 19.609 7.617 1 75 109 GLY B C 1
ATOM 2312 O O . GLY B 1 109 ? -15.805 19.516 8.68 1 75 109 GLY B O 1
ATOM 2313 N N . GLY B 1 110 ? -16.5 18.719 6.777 1 88.44 110 GLY B N 1
ATOM 2314 C CA . GLY B 1 110 ? -15.609 17.578 6.879 1 88.44 110 GLY B CA 1
ATOM 2315 C C . GLY B 1 110 ? -14.148 17.938 6.711 1 88.44 110 GLY B C 1
ATOM 2316 O O . GLY B 1 110 ? -13.828 19.047 6.254 1 88.44 110 GLY B O 1
ATOM 2317 N N . TRP B 1 111 ? -13.266 17.172 7.27 1 94.25 111 TRP B N 1
ATOM 2318 C CA . TRP B 1 111 ? -11.828 17.406 7.125 1 94.25 111 TRP B CA 1
ATOM 2319 C C . TRP B 1 111 ? -11.086 16.109 6.895 1 94.25 111 TRP B C 1
ATOM 2321 O O . TRP B 1 111 ? -11.648 15.023 7.066 1 94.25 111 TRP B O 1
ATOM 2331 N N . CYS B 1 112 ? -9.953 16.219 6.414 1 96.06 112 CYS B N 1
ATOM 2332 C CA . CYS B 1 112 ? -8.969 15.141 6.344 1 96.06 112 CYS B CA 1
ATOM 2333 C C . CYS B 1 112 ? -7.562 15.68 6.555 1 96.06 112 CYS B C 1
ATOM 2335 O O . CYS B 1 112 ? -7.371 16.891 6.727 1 96.06 112 CYS B O 1
ATOM 2337 N N . TYR B 1 113 ? -6.734 14.789 6.684 1 97.62 113 TYR B N 1
ATOM 2338 C CA . TYR B 1 113 ? -5.336 15.18 6.828 1 97.62 113 TYR B CA 1
ATOM 2339 C C . TYR B 1 113 ? -4.551 14.875 5.555 1 97.62 113 TYR B C 1
ATOM 2341 O O . TYR B 1 113 ? -4.91 13.969 4.797 1 97.62 113 TYR B O 1
ATOM 2349 N N . LEU B 1 114 ? -3.584 15.734 5.328 1 97.88 114 LEU B N 1
ATOM 2350 C CA . LEU B 1 114 ? -2.715 15.594 4.164 1 97.88 114 LEU B CA 1
ATOM 2351 C C . LEU B 1 114 ? -1.285 15.273 4.59 1 97.88 114 LEU B C 1
ATOM 2353 O O . LEU B 1 114 ? -0.77 15.867 5.539 1 97.88 114 LEU B O 1
ATOM 2357 N N . ILE B 1 115 ? -0.711 14.305 3.945 1 98.62 115 ILE B N 1
ATOM 2358 C CA . ILE B 1 115 ? 0.71 14.016 4.098 1 98.62 115 ILE B CA 1
ATOM 2359 C C . ILE B 1 115 ? 1.396 14.062 2.736 1 98.62 115 ILE B C 1
ATOM 2361 O O . ILE B 1 115 ? 0.957 13.406 1.79 1 98.62 115 ILE B O 1
ATOM 2365 N N . ALA B 1 116 ? 2.398 14.875 2.625 1 98.5 116 ALA B N 1
ATOM 2366 C CA . ALA B 1 116 ? 3.299 14.859 1.475 1 98.5 116 ALA B CA 1
ATOM 2367 C C . ALA B 1 116 ? 4.684 14.359 1.872 1 98.5 116 ALA B C 1
ATOM 2369 O O . ALA B 1 116 ? 5.258 14.828 2.861 1 98.5 116 ALA B O 1
ATOM 2370 N N . ALA B 1 117 ? 5.16 13.398 1.146 1 98.19 117 ALA B N 1
ATOM 2371 C CA . ALA B 1 117 ? 6.527 12.93 1.346 1 98.19 117 ALA B CA 1
ATOM 2372 C C . ALA B 1 117 ? 7.387 13.195 0.113 1 98.19 117 ALA B C 1
ATOM 2374 O O . ALA B 1 117 ? 6.887 13.18 -1.015 1 98.19 117 ALA B O 1
ATOM 2375 N N . LYS B 1 118 ? 8.594 13.508 0.292 1 97.69 118 LYS B N 1
ATOM 2376 C CA . LYS B 1 118 ? 9.625 13.68 -0.734 1 97.69 118 LYS B CA 1
ATOM 2377 C C . LYS B 1 118 ? 10.938 13.047 -0.298 1 97.69 118 LYS B C 1
ATOM 2379 O O . LYS B 1 118 ? 11.648 13.594 0.549 1 97.69 118 LYS B O 1
ATOM 2384 N N . GLY B 1 119 ? 11.234 11.938 -1.013 1 96.06 119 GLY B N 1
ATOM 2385 C CA . GLY B 1 119 ? 12.383 11.188 -0.541 1 96.06 119 GLY B CA 1
ATOM 2386 C C . GLY B 1 119 ? 12.273 10.781 0.917 1 96.06 119 GLY B C 1
ATOM 2387 O O . GLY B 1 119 ? 11.305 10.133 1.316 1 96.06 119 GLY B O 1
ATOM 2388 N N . GLY B 1 120 ? 13.211 11.266 1.738 1 96.75 120 GLY B N 1
ATOM 2389 C CA . GLY B 1 120 ? 13.281 10.891 3.143 1 96.75 120 GLY B CA 1
ATOM 2390 C C . GLY B 1 120 ? 12.617 11.898 4.062 1 96.75 120 GLY B C 1
ATOM 2391 O O . GLY B 1 120 ? 12.812 11.859 5.277 1 96.75 120 GLY B O 1
ATOM 2392 N N . THR B 1 121 ? 11.859 12.781 3.502 1 98 121 THR B N 1
ATOM 2393 C CA . THR B 1 121 ? 11.227 13.797 4.34 1 98 121 THR B CA 1
ATOM 2394 C C . THR B 1 121 ? 9.719 13.844 4.09 1 98 121 THR B C 1
ATOM 2396 O O . THR B 1 121 ? 9.227 13.219 3.15 1 98 121 THR B O 1
ATOM 2399 N N . CYS B 1 122 ? 8.953 14.5 5 1 98.56 122 CYS B N 1
ATOM 2400 C CA . CYS B 1 122 ? 7.508 14.602 4.844 1 98.56 122 CYS B CA 1
ATOM 2401 C C . CYS B 1 122 ? 6.969 15.852 5.531 1 98.56 122 CYS B C 1
ATOM 2403 O O . CYS B 1 122 ? 7.676 16.484 6.32 1 98.56 122 CYS B O 1
ATOM 2405 N N . MET B 1 123 ? 5.785 16.266 5.164 1 98.56 123 MET B N 1
ATOM 2406 C CA . MET B 1 123 ? 5.031 17.359 5.762 1 98.56 123 MET B CA 1
ATOM 2407 C C . MET B 1 123 ? 3.586 16.953 6.02 1 98.56 123 MET B C 1
ATOM 2409 O O . MET B 1 123 ? 3.07 16.047 5.375 1 98.56 123 MET B O 1
ATOM 2413 N N . PHE B 1 124 ? 2.928 17.719 6.961 1 98.62 124 PHE B N 1
ATOM 2414 C CA . PHE B 1 124 ? 1.563 17.406 7.379 1 98.62 124 PHE B CA 1
ATOM 2415 C C . PHE B 1 124 ? 0.682 18.656 7.297 1 98.62 124 PHE B C 1
ATOM 2417 O O . PHE B 1 124 ? 1.115 19.75 7.648 1 98.62 124 PHE B O 1
ATOM 2424 N N . TRP B 1 125 ? -0.544 18.469 6.863 1 97.62 125 TRP B N 1
ATOM 2425 C CA . TRP B 1 125 ? -1.577 19.5 6.902 1 97.62 125 TRP B CA 1
ATOM 2426 C C . TRP B 1 125 ? -2.908 18.922 7.363 1 97.62 125 TRP B C 1
ATOM 2428 O O . TRP B 1 125 ? -3.145 17.719 7.242 1 97.62 125 TRP B O 1
ATOM 2438 N N . LYS B 1 126 ? -3.742 19.766 7.863 1 96.62 126 LYS B N 1
ATOM 2439 C CA . LYS B 1 126 ? -5.176 19.516 7.984 1 96.62 126 LYS B CA 1
ATOM 2440 C C . LYS B 1 126 ? -5.961 20.281 6.922 1 96.62 126 LYS B C 1
ATOM 2442 O O . LYS B 1 126 ? -5.715 21.469 6.695 1 96.62 126 LYS B O 1
ATOM 2447 N N . TRP B 1 127 ? -6.719 19.609 6.207 1 95.69 127 TRP B N 1
ATOM 2448 C CA . TRP B 1 127 ? -7.602 20.219 5.211 1 95.69 127 TRP B CA 1
ATOM 2449 C C . TRP B 1 127 ? -9.039 20.25 5.711 1 95.69 127 TRP B C 1
ATOM 2451 O O . TRP B 1 127 ? -9.586 19.234 6.148 1 95.69 127 TRP B O 1
ATOM 2461 N N . VAL B 1 128 ? -9.703 21.391 5.676 1 93.56 128 VAL B N 1
ATOM 2462 C CA . VAL B 1 128 ? -11.055 21.562 6.191 1 93.56 128 VAL B CA 1
ATOM 2463 C C . VAL B 1 128 ? -11.969 22.078 5.082 1 93.56 128 VAL B C 1
ATOM 2465 O O . VAL B 1 128 ? -11.711 23.125 4.492 1 93.56 128 VAL B O 1
ATOM 2468 N N . LYS B 1 129 ? -13.008 21.344 4.875 1 92.69 129 LYS B N 1
ATOM 2469 C CA . LYS B 1 129 ? -13.945 21.703 3.812 1 92.69 129 LYS B CA 1
ATOM 2470 C C . LYS B 1 129 ? -14.68 23 4.137 1 92.69 129 LYS B C 1
ATOM 2472 O O . LYS B 1 129 ? -15.047 23.234 5.289 1 92.69 129 LYS B O 1
ATOM 2477 N N . ASN B 1 130 ? -14.938 23.797 3.129 1 89.69 130 ASN B N 1
ATOM 2478 C CA . ASN B 1 130 ? -15.719 25.031 3.205 1 89.69 130 ASN B CA 1
ATOM 2479 C C . ASN B 1 130 ? -15.125 26.016 4.215 1 89.69 130 ASN B C 1
ATOM 2481 O O . ASN B 1 130 ? -15.867 26.672 4.941 1 89.69 130 ASN B O 1
ATOM 2485 N N . SER B 1 131 ? -13.859 26 4.391 1 89.06 131 SER B N 1
ATOM 2486 C CA . SER B 1 131 ? -13.133 26.938 5.23 1 89.06 131 SER B CA 1
ATOM 2487 C C . SER B 1 131 ? -12.227 27.844 4.398 1 89.06 131 SER B C 1
ATOM 2489 O O . SER B 1 131 ? -11.602 27.375 3.445 1 89.06 131 SER B O 1
ATOM 2491 N N . LEU B 1 132 ? -12.164 29.078 4.766 1 87.12 132 LEU B N 1
ATOM 2492 C CA . LEU B 1 132 ? -11.219 29.984 4.121 1 87.12 132 LEU B CA 1
ATOM 2493 C C . LEU B 1 132 ? -9.781 29.562 4.402 1 87.12 132 LEU B C 1
ATOM 2495 O O . LEU B 1 132 ? -8.883 29.797 3.588 1 87.12 132 LEU B O 1
ATOM 2499 N N . TRP B 1 133 ? -9.672 29 5.555 1 90.19 133 TRP B N 1
ATOM 2500 C CA . TRP B 1 133 ? -8.406 28.406 5.969 1 90.19 133 TRP B CA 1
ATOM 2501 C C . TRP B 1 133 ? -8.438 26.891 5.824 1 90.19 133 TRP B C 1
ATOM 2503 O O . TRP B 1 133 ? -8.148 26.156 6.777 1 90.19 133 TRP B O 1
ATOM 2513 N N . HIS B 1 134 ? -8.672 26.516 4.566 1 92.44 134 HIS B N 1
ATOM 2514 C CA . HIS B 1 134 ? -9.016 25.109 4.383 1 92.44 134 HIS B CA 1
ATOM 2515 C C . HIS B 1 134 ? -7.77 24.234 4.41 1 92.44 134 HIS B C 1
ATOM 2517 O O . HIS B 1 134 ? -7.863 23.016 4.625 1 92.44 134 HIS B O 1
ATOM 2523 N N . VAL B 1 135 ? -6.582 24.875 4.121 1 95.12 135 VAL B N 1
ATOM 2524 C CA . VAL B 1 135 ? -5.328 24.141 4.258 1 95.12 135 VAL B CA 1
ATOM 2525 C C . VAL B 1 135 ? -4.535 24.688 5.441 1 95.12 135 VAL B C 1
ATOM 2527 O O . VAL B 1 135 ? -4.07 25.828 5.414 1 95.12 135 VAL B O 1
ATOM 2530 N N . GLN B 1 136 ? -4.344 23.844 6.48 1 95.94 136 GLN B N 1
ATOM 2531 C CA . GLN B 1 136 ? -3.734 24.266 7.734 1 95.94 136 GLN B CA 1
ATOM 2532 C C . GLN B 1 136 ? -2.449 23.484 8.008 1 95.94 136 GLN B C 1
ATOM 2534 O O . GLN B 1 136 ? -2.496 22.312 8.391 1 95.94 136 GLN B O 1
ATOM 2539 N N . PRO B 1 137 ? -1.305 24.172 7.812 1 97.19 137 PRO B N 1
ATOM 2540 C CA . PRO B 1 137 ? -0.042 23.484 8.07 1 97.19 137 PRO B CA 1
ATOM 2541 C C . PRO B 1 137 ? 0.117 23.062 9.523 1 97.19 137 PRO B C 1
ATOM 2543 O O . PRO B 1 137 ? -0.192 23.828 10.43 1 97.19 137 PRO B O 1
ATOM 2546 N N . MET B 1 138 ? 0.584 21.828 9.703 1 97.5 138 MET B N 1
ATOM 2547 C CA . MET B 1 138 ? 0.749 21.266 11.039 1 97.5 138 MET B CA 1
ATOM 2548 C C . MET B 1 138 ? 2.225 21.156 11.406 1 97.5 138 MET B C 1
ATOM 2550 O O . MET B 1 138 ? 3.066 20.922 10.539 1 97.5 138 MET B O 1
ATOM 2554 N N . GLY B 1 139 ? 2.531 21.344 12.664 1 97.31 139 GLY B N 1
ATOM 2555 C CA . GLY B 1 139 ? 3.865 21.172 13.219 1 97.31 139 GLY B CA 1
ATOM 2556 C C . GLY B 1 139 ? 3.859 20.797 14.688 1 97.31 139 GLY B C 1
ATOM 2557 O O . GLY B 1 139 ? 2.801 20.516 15.258 1 97.31 139 GLY B O 1
ATOM 2558 N N . ILE B 1 140 ? 5.004 20.516 15.141 1 96.94 140 ILE B N 1
ATOM 2559 C CA . ILE B 1 140 ? 5.188 20.25 16.562 1 96.94 140 ILE B CA 1
ATOM 2560 C C . ILE B 1 140 ? 5.77 21.484 17.25 1 96.94 140 ILE B C 1
ATOM 2562 O O . ILE B 1 140 ? 6.801 22 16.828 1 96.94 140 ILE B O 1
ATOM 2566 N N . ASN B 1 141 ? 5.078 21.938 18.281 1 94.56 141 ASN B N 1
ATOM 2567 C CA . ASN B 1 141 ? 5.555 23.141 18.984 1 94.56 141 ASN B CA 1
ATOM 2568 C C . ASN B 1 141 ? 6.625 22.781 20.016 1 94.56 141 ASN B C 1
ATOM 2570 O O . ASN B 1 141 ? 7.023 21.625 20.141 1 94.56 141 ASN B O 1
ATOM 2574 N N . ALA B 1 142 ? 7.074 23.797 20.734 1 93.44 142 ALA B N 1
ATOM 2575 C CA . ALA B 1 142 ? 8.18 23.656 21.672 1 93.44 142 ALA B CA 1
ATOM 2576 C C . ALA B 1 142 ? 7.805 22.703 22.812 1 93.44 142 ALA B C 1
ATOM 2578 O O . ALA B 1 142 ? 8.672 22.062 23.406 1 93.44 142 ALA B O 1
ATOM 2579 N N . ALA B 1 143 ? 6.523 22.594 23.141 1 94.88 143 ALA B N 1
ATOM 2580 C CA . ALA B 1 143 ? 6.043 21.75 24.219 1 94.88 143 ALA B CA 1
ATOM 2581 C C . ALA B 1 143 ? 5.891 20.297 23.75 1 94.88 143 ALA B C 1
ATOM 2583 O O . ALA B 1 143 ? 5.551 19.422 24.531 1 94.88 143 ALA B O 1
ATOM 2584 N N . GLY B 1 144 ? 6.133 20.047 22.469 1 93.88 144 GLY B N 1
ATOM 2585 C CA . GLY B 1 144 ? 6.047 18.688 21.938 1 93.88 144 GLY B CA 1
ATOM 2586 C C . GLY B 1 144 ? 4.648 18.312 21.484 1 93.88 144 GLY B C 1
ATOM 2587 O O . GLY B 1 144 ? 4.359 17.141 21.266 1 93.88 144 GLY B O 1
ATOM 2588 N N . ASN B 1 145 ? 3.801 19.344 21.328 1 95.12 145 ASN B N 1
ATOM 2589 C CA . ASN B 1 145 ? 2.424 19.109 20.922 1 95.12 145 ASN B CA 1
ATOM 2590 C C . ASN B 1 145 ? 2.199 19.516 19.469 1 95.12 145 ASN B C 1
ATOM 2592 O O . ASN B 1 145 ? 2.887 20.406 18.953 1 95.12 145 ASN B O 1
ATOM 2596 N N . VAL B 1 146 ? 1.226 18.781 18.875 1 97.31 146 VAL B N 1
ATOM 2597 C CA . VAL B 1 146 ? 0.812 19.203 17.531 1 97.31 146 VAL B CA 1
ATOM 2598 C C . VAL B 1 146 ? 0.213 20.594 17.594 1 97.31 146 VAL B C 1
ATOM 2600 O O . VAL B 1 146 ? -0.563 20.922 18.5 1 97.31 146 VAL B O 1
ATOM 2603 N N . ALA B 1 147 ? 0.655 21.422 16.719 1 95.25 147 ALA B N 1
ATOM 2604 C CA . ALA B 1 147 ? 0.143 22.781 16.578 1 95.25 147 ALA B CA 1
ATOM 2605 C C . ALA B 1 147 ? -0.067 23.141 15.102 1 95.25 147 ALA B C 1
ATOM 2607 O O . ALA B 1 147 ? 0.541 22.531 14.219 1 95.25 147 ALA B O 1
ATOM 2608 N N . PHE B 1 148 ? -0.959 24.078 14.859 1 94.56 148 PHE B N 1
ATOM 2609 C CA . PHE B 1 148 ? -1.144 24.641 13.523 1 94.56 148 PHE B CA 1
ATOM 2610 C C . PHE B 1 148 ? -0.278 25.891 13.344 1 94.56 148 PHE B C 1
ATOM 2612 O O . PHE B 1 148 ? -0.262 26.766 14.203 1 94.56 148 PHE B O 1
ATOM 2619 N N . LEU B 1 149 ? 0.533 25.906 12.273 1 88.75 149 LEU B N 1
ATOM 2620 C CA . LEU B 1 149 ? 1.618 26.859 12.109 1 88.75 149 LEU B CA 1
ATOM 2621 C C . LEU B 1 149 ? 1.083 28.219 11.633 1 88.75 149 LEU B C 1
ATOM 2623 O O . LEU B 1 149 ? 1.715 29.25 11.859 1 88.75 149 LEU B O 1
ATOM 2627 N N . THR B 1 150 ? 0.081 28.203 10.852 1 79.75 150 THR B N 1
ATOM 2628 C CA . THR B 1 150 ? -0.566 29.438 10.461 1 79.75 150 THR B CA 1
ATOM 2629 C C . THR B 1 150 ? -2.043 29.438 10.852 1 79.75 150 THR B C 1
ATOM 2631 O O . THR B 1 150 ? -2.643 28.359 10.992 1 79.75 150 THR B O 1
ATOM 2634 N N . GLN B 1 151 ? -2.379 30.719 11.148 1 72.69 151 GLN B N 1
ATOM 2635 C CA . GLN B 1 151 ? -3.775 30.844 11.555 1 72.69 151 GLN B CA 1
ATOM 2636 C C . GLN B 1 151 ? -4.57 31.688 10.562 1 72.69 151 GLN B C 1
ATOM 2638 O O . GLN B 1 151 ? -5.621 32.219 10.914 1 72.69 151 GLN B O 1
ATOM 2643 N N . GLN B 1 152 ? -3.965 31.844 9.352 1 77.75 152 GLN B N 1
ATOM 2644 C CA . GLN B 1 152 ? -4.699 32.594 8.344 1 77.75 152 GLN B CA 1
ATOM 2645 C C . GLN B 1 152 ? -4.48 32 6.949 1 77.75 152 GLN B C 1
ATOM 2647 O O . GLN B 1 152 ? -3.469 31.344 6.699 1 77.75 152 GLN B O 1
ATOM 2652 N N . PRO B 1 153 ? -5.547 32.25 6.141 1 81.06 153 PRO B N 1
ATOM 2653 C CA . PRO B 1 153 ? -5.371 31.812 4.758 1 81.06 153 PRO B CA 1
ATOM 2654 C C . PRO B 1 153 ? -4.129 32.406 4.094 1 81.06 153 PRO B C 1
ATOM 2656 O O . PRO B 1 153 ? -3.777 33.562 4.355 1 81.06 153 PRO B O 1
ATOM 2659 N N . GLN B 1 154 ? -3.453 31.578 3.404 1 80.75 154 GLN B N 1
ATOM 2660 C CA . GLN B 1 154 ? -2.26 32.031 2.699 1 80.75 154 GLN B CA 1
ATOM 2661 C C . GLN B 1 154 ? -2.316 31.672 1.221 1 80.75 154 GLN B C 1
ATOM 2663 O O . GLN B 1 154 ? -2.871 30.641 0.856 1 80.75 154 GLN B O 1
ATOM 2668 N N . ILE B 1 155 ? -1.87 32.562 0.395 1 81.44 155 ILE B N 1
ATOM 2669 C CA . ILE B 1 155 ? -1.603 32.344 -1.02 1 81.44 155 ILE B CA 1
ATOM 2670 C C . ILE B 1 155 ? -0.146 32.656 -1.332 1 81.44 155 ILE B C 1
ATOM 2672 O O . ILE B 1 155 ? 0.319 33.781 -1.045 1 81.44 155 ILE B O 1
ATOM 2676 N N . PRO B 1 156 ? 0.637 31.703 -1.958 1 87.56 156 PRO B N 1
ATOM 2677 C CA . PRO B 1 156 ? 0.274 30.312 -2.24 1 87.56 156 PRO B CA 1
ATOM 2678 C C . PRO B 1 156 ? 0.01 29.5 -0.971 1 87.56 156 PRO B C 1
ATOM 2680 O O . PRO B 1 156 ? 0.252 29.984 0.137 1 87.56 156 PRO B O 1
ATOM 2683 N N . LEU B 1 157 ? -0.592 28.312 -1.133 1 90.69 157 LEU B N 1
ATOM 2684 C CA . LEU B 1 157 ? -0.82 27.453 0.024 1 90.69 157 LEU B CA 1
ATOM 2685 C C . LEU B 1 157 ? 0.454 27.297 0.849 1 90.69 157 LEU B C 1
ATOM 2687 O O . LEU B 1 157 ? 1.548 27.188 0.293 1 90.69 157 LEU B O 1
ATOM 2691 N N . PRO B 1 158 ? 0.307 27.297 2.174 1 89.5 158 PRO B N 1
ATOM 2692 C CA . PRO B 1 158 ? 1.492 27.281 3.035 1 89.5 158 PRO B CA 1
ATOM 2693 C C . PRO B 1 158 ? 2.133 25.906 3.127 1 89.5 158 PRO B C 1
ATOM 2695 O O . PRO B 1 158 ? 1.433 24.906 3.322 1 89.5 158 PRO B O 1
ATOM 2698 N N . VAL B 1 159 ? 3.441 25.922 2.922 1 88.62 159 VAL B N 1
ATOM 2699 C CA . VAL B 1 159 ? 4.16 24.688 3.227 1 88.62 159 VAL B CA 1
ATOM 2700 C C . VAL B 1 159 ? 4.207 24.469 4.738 1 88.62 159 VAL B C 1
ATOM 2702 O O . VAL B 1 159 ? 3.949 25.406 5.508 1 88.62 159 VAL B O 1
ATOM 2705 N N . SER B 1 160 ? 4.422 23.25 5.125 1 95.31 160 SER B N 1
ATOM 2706 C CA . SER B 1 160 ? 4.414 22.875 6.535 1 95.31 160 SER B CA 1
ATOM 2707 C C . SER B 1 160 ? 5.82 22.547 7.027 1 95.31 160 SER B C 1
ATOM 2709 O O . SER B 1 160 ? 6.797 22.719 6.293 1 95.31 160 SER B O 1
ATOM 2711 N N . GLN B 1 161 ? 5.902 22.328 8.367 1 96.31 161 GLN B N 1
ATOM 2712 C CA . GLN B 1 161 ? 7.164 21.875 8.945 1 96.31 161 GLN B CA 1
ATOM 2713 C C . GLN B 1 161 ? 7.609 20.562 8.32 1 96.31 161 GLN B C 1
ATOM 2715 O O . GLN B 1 161 ? 6.805 19.641 8.172 1 96.31 161 GLN B O 1
ATOM 2720 N N . GLU B 1 162 ? 8.867 20.578 7.898 1 97.56 162 GLU B N 1
ATOM 2721 C CA . GLU B 1 162 ? 9.422 19.375 7.281 1 97.56 162 GLU B CA 1
ATOM 2722 C C . GLU B 1 162 ? 10.039 18.453 8.328 1 97.56 162 GLU B C 1
ATOM 2724 O O . GLU B 1 162 ? 10.727 18.906 9.242 1 97.56 162 GLU B O 1
ATOM 2729 N N . TYR B 1 163 ? 9.789 17.141 8.219 1 98.12 163 TYR B N 1
ATOM 2730 C CA . TYR B 1 163 ? 10.344 16.125 9.102 1 98.12 163 TYR B CA 1
ATOM 2731 C C . TYR B 1 163 ? 11.141 15.086 8.312 1 98.12 163 TYR B C 1
ATOM 2733 O O . TYR B 1 163 ? 10.734 14.688 7.219 1 98.12 163 TYR B O 1
ATOM 2741 N N . ASP B 1 164 ? 12.227 14.695 8.867 1 98 164 ASP B N 1
ATOM 2742 C CA . ASP B 1 164 ? 13.031 13.594 8.344 1 98 164 ASP B CA 1
ATOM 2743 C C . ASP B 1 164 ? 12.562 12.258 8.898 1 98 164 ASP B C 1
ATOM 2745 O O . ASP B 1 164 ? 12.555 12.047 10.117 1 98 164 ASP B O 1
ATOM 2749 N N . ILE B 1 165 ? 12.258 11.258 8.031 1 97.12 165 ILE B N 1
ATOM 2750 C CA . ILE B 1 165 ? 11.578 10.055 8.492 1 97.12 165 ILE B CA 1
ATOM 2751 C C . ILE B 1 165 ? 12.578 9.141 9.203 1 97.12 165 ILE B C 1
ATOM 2753 O O . ILE B 1 165 ? 12.188 8.141 9.812 1 97.12 165 ILE B O 1
ATOM 2757 N N . VAL B 1 166 ? 13.859 9.461 9.141 1 96 166 VAL B N 1
ATOM 2758 C CA . VAL B 1 166 ? 14.859 8.703 9.891 1 96 166 VAL B CA 1
ATOM 2759 C C . VAL B 1 166 ? 15.133 9.398 11.227 1 96 166 VAL B C 1
ATOM 2761 O O . VAL B 1 166 ? 15.156 8.75 12.273 1 96 166 VAL B O 1
ATOM 2764 N N . ASN B 1 167 ? 15.25 10.664 11.25 1 96.56 167 ASN B N 1
ATOM 2765 C CA . ASN B 1 167 ? 15.742 11.383 12.422 1 96.56 167 ASN B CA 1
ATOM 2766 C C . ASN B 1 167 ? 14.594 11.938 13.258 1 96.56 167 ASN B C 1
ATOM 2768 O O . ASN B 1 167 ? 14.766 12.227 14.445 1 96.56 167 ASN B O 1
ATOM 2772 N N . ASP B 1 168 ? 13.461 12.188 12.672 1 97.19 168 ASP B N 1
ATOM 2773 C CA . ASP B 1 168 ? 12.352 12.836 13.367 1 97.19 168 ASP B CA 1
ATOM 2774 C C . ASP B 1 168 ? 11.203 11.859 13.586 1 97.19 168 ASP B C 1
ATOM 2776 O O . ASP B 1 168 ? 10.031 12.234 13.461 1 97.19 168 ASP B O 1
ATOM 2780 N N . GLN B 1 169 ? 11.508 10.625 13.844 1 96.75 169 GLN B N 1
ATOM 2781 C CA . GLN B 1 169 ? 10.5 9.578 13.961 1 96.75 169 GLN B CA 1
ATOM 2782 C C . GLN B 1 169 ? 9.523 9.883 15.094 1 96.75 169 GLN B C 1
ATOM 2784 O O . GLN B 1 169 ? 8.32 9.641 14.969 1 96.75 169 GLN B O 1
ATOM 2789 N N . ALA B 1 170 ? 10.016 10.406 16.172 1 95.5 170 ALA B N 1
ATOM 2790 C CA . ALA B 1 170 ? 9.164 10.703 17.328 1 95.5 170 ALA B CA 1
ATOM 2791 C C . ALA B 1 170 ? 8.133 11.781 16.984 1 95.5 170 ALA B C 1
ATOM 2793 O O . ALA B 1 170 ? 6.973 11.68 17.391 1 95.5 170 ALA B O 1
ATOM 2794 N N . GLU B 1 171 ? 8.555 12.766 16.297 1 97.19 171 GLU B N 1
ATOM 2795 C CA . GLU B 1 171 ? 7.648 13.836 15.891 1 97.19 171 GLU B CA 1
ATOM 2796 C C . GLU B 1 171 ? 6.586 13.32 14.922 1 97.19 171 GLU B C 1
ATOM 2798 O O . GLU B 1 171 ? 5.41 13.664 15.047 1 97.19 171 GLU B O 1
ATOM 2803 N N . ILE B 1 172 ? 7.027 12.547 13.977 1 97.81 172 ILE B N 1
ATOM 2804 C CA . ILE B 1 172 ? 6.102 11.992 13 1 97.81 172 ILE B CA 1
ATOM 2805 C C . ILE B 1 172 ? 5.082 11.102 13.703 1 97.81 172 ILE B C 1
ATOM 2807 O O . ILE B 1 172 ? 3.889 11.148 13.398 1 97.81 172 ILE B O 1
ATOM 2811 N N . LEU B 1 173 ? 5.551 10.336 14.656 1 96.19 173 LEU B N 1
ATOM 2812 C CA . LEU B 1 173 ? 4.641 9.5 15.43 1 96.19 173 LEU B CA 1
ATOM 2813 C C . LEU B 1 173 ? 3.646 10.352 16.203 1 96.19 173 LEU B C 1
ATOM 2815 O O . LEU B 1 173 ? 2.467 10.008 16.312 1 96.19 173 LEU B O 1
ATOM 2819 N N . THR B 1 174 ? 4.148 11.414 16.766 1 97.25 174 THR B N 1
ATOM 2820 C CA . THR B 1 174 ? 3.266 12.344 17.469 1 97.25 174 THR B CA 1
ATOM 2821 C C . THR B 1 174 ? 2.176 12.859 16.531 1 97.25 174 THR B C 1
ATOM 2823 O O . THR B 1 174 ? 1.008 12.938 16.906 1 97.25 174 THR B O 1
ATOM 2826 N N . MET B 1 175 ? 2.553 13.203 15.305 1 97.56 175 MET B N 1
ATOM 2827 C CA . MET B 1 175 ? 1.601 13.68 14.305 1 97.56 175 MET B CA 1
ATOM 2828 C C . MET B 1 175 ? 0.563 12.609 13.984 1 97.56 175 MET B C 1
ATOM 2830 O O . MET B 1 175 ? -0.638 12.883 13.984 1 97.56 175 MET B O 1
ATOM 2834 N N . LEU B 1 176 ? 1.008 11.391 13.727 1 96.19 176 LEU B N 1
ATOM 2835 C CA . LEU B 1 176 ? 0.107 10.297 13.375 1 96.19 176 LEU B CA 1
ATOM 2836 C C . LEU B 1 176 ? -0.83 9.977 14.539 1 96.19 176 LEU B C 1
ATOM 2838 O O . LEU B 1 176 ? -2.012 9.688 14.32 1 96.19 176 LEU B O 1
ATOM 2842 N N . ASN B 1 177 ? -0.345 10.008 15.75 1 94.69 177 ASN B N 1
ATOM 2843 C CA . ASN B 1 177 ? -1.188 9.812 16.922 1 94.69 177 ASN B CA 1
ATOM 2844 C C . ASN B 1 177 ? -2.268 10.883 17.031 1 94.69 177 ASN B C 1
ATOM 2846 O O . ASN B 1 177 ? -3.412 10.586 17.375 1 94.69 177 ASN B O 1
ATOM 2850 N N . TYR B 1 178 ? -1.856 12.062 16.812 1 96.5 178 TYR B N 1
ATOM 2851 C CA . TYR B 1 178 ? -2.822 13.156 16.812 1 96.5 178 TYR B CA 1
ATOM 2852 C C . TYR B 1 178 ? -3.938 12.898 15.805 1 96.5 178 TYR B C 1
ATOM 2854 O O . TYR B 1 178 ? -5.117 13.07 16.125 1 96.5 178 TYR B O 1
ATOM 2862 N N . ILE B 1 179 ? -3.578 12.555 14.594 1 95.12 179 ILE B N 1
ATOM 2863 C CA . ILE B 1 179 ? -4.527 12.297 13.516 1 95.12 179 ILE B CA 1
ATOM 2864 C C . ILE B 1 179 ? -5.496 11.195 13.945 1 95.12 179 ILE B C 1
ATOM 2866 O O . ILE B 1 179 ? -6.711 11.312 13.75 1 95.12 179 ILE B O 1
ATOM 2870 N N . THR B 1 180 ? -4.988 10.133 14.562 1 91.56 180 THR B N 1
ATOM 2871 C CA . THR B 1 180 ? -5.812 9.016 15 1 91.56 180 THR B CA 1
ATOM 2872 C C . THR B 1 180 ? -6.742 9.438 16.141 1 91.56 180 THR B C 1
ATOM 2874 O O . THR B 1 180 ? -7.875 8.969 16.234 1 91.56 180 THR B O 1
ATOM 2877 N N . ALA B 1 181 ? -6.289 10.305 16.938 1 92.88 181 ALA B N 1
ATOM 2878 C CA . ALA B 1 181 ? -7.07 10.758 18.094 1 92.88 181 ALA B CA 1
ATOM 2879 C C . ALA B 1 181 ? -8.109 11.797 17.672 1 92.88 181 ALA B C 1
ATOM 2881 O O . ALA B 1 181 ? -9.039 12.086 18.422 1 92.88 181 ALA B O 1
ATOM 2882 N N . ASN B 1 182 ? -7.953 12.414 16.484 1 93.56 182 ASN B N 1
ATOM 2883 C CA . ASN B 1 182 ? -8.852 13.453 15.984 1 93.56 182 ASN B CA 1
ATOM 2884 C C . ASN B 1 182 ? -9.383 13.117 14.594 1 93.56 182 ASN B C 1
ATOM 2886 O O . ASN B 1 182 ? -9.148 13.867 13.648 1 93.56 182 ASN B O 1
ATOM 2890 N N . PRO B 1 183 ? -10.086 12.047 14.461 1 89 183 PRO B N 1
ATOM 2891 C CA . PRO B 1 183 ? -10.586 11.617 13.148 1 89 183 PRO B CA 1
ATOM 2892 C C . PRO B 1 183 ? -11.727 12.492 12.641 1 89 183 PRO B C 1
ATOM 2894 O O . PRO B 1 183 ? -12.336 13.234 13.414 1 89 183 PRO B O 1
ATOM 2897 N N . GLN B 1 184 ? -11.844 12.414 11.297 1 81.19 184 GLN B N 1
ATOM 2898 C CA . GLN B 1 184 ? -13.047 13.031 10.742 1 81.19 184 GLN B CA 1
ATOM 2899 C C . GLN B 1 184 ? -14.305 12.422 11.336 1 81.19 184 GLN B C 1
ATOM 2901 O O . GLN B 1 184 ? -14.383 11.211 11.547 1 81.19 184 GLN B O 1
ATOM 2906 N N . VAL B 1 185 ? -15.242 13.125 11.766 1 66.38 185 VAL B N 1
ATOM 2907 C CA . VAL B 1 185 ? -16.5 12.641 12.32 1 66.38 185 VAL B CA 1
ATOM 2908 C C . VAL B 1 185 ? -17.562 12.586 11.219 1 66.38 185 VAL B C 1
ATOM 2910 O O . VAL B 1 185 ? -17.562 13.414 10.305 1 66.38 185 VAL B O 1
#